Protein 4MUV (pdb70)

Solvent-accessible surface area: 13466 Å² total; per-residue (Å²): 14,37,82,14,27,153,115,1,17,80,64,18,0,134,119,2,9,97,28,4,78,8,4,171,116,21,40,111,83,46,30,56,78,0,2,164,25,2,84,0,40,33,24,77,62,56,36,64,35,8,113,108,49,88,126,21,73,79,0,15,0,0,0,20,6,24,0,39,22,65,28,92,66,105,49,105,27,24,60,19,27,20,7,12,1,22,6,16,74,58,70,95,65,20,37,15,22,9,23,3,38,74,53,0,0,1,0,4,0,44,35,78,35,3,87,91,0,27,93,58,9,92,112,0,28,63,48,1,106,115,19,12,106,121,60,106,37,48,51,91,60,145,130,137,23,93,183,7,19,25,64,12,2,82,41,6,8,54,16,0,59,7,2,111,100,18,35,112,82,40,41,61,86,6,0,111,19,1,121,28,97,59,4,89,63,58,30,51,15,3,134,122,50,66,119,21,72,73,0,4,0,0,0,56,13,30,1,50,19,54,30,94,79,104,60,134,28,24,78,14,24,20,6,14,2,31,5,16,80,62,70,91,75,18,36,16,26,8,25,3,63,60,81,0,14,1,0,8,0,71,40,75,38,2,83,97,1,24,99,56,14,108,104,0,27,88,45,1,120,117,22,11,110,89,67,98,38,49,29,89,115

Organism: Mesorhizobium japonicum (strain LMG 29417 / CECT 9101 / MAFF 303099) (NCBI:txid266835)

CATH classification: 2.60.120.10

Secondary structure (DSSP, 8-state):
-HHHHHHHHHTTHHHHHTT-GGGGGS-HHHHHHHHHH-EEEEE-TT-EEE-TTS---EEEEEEES-EEEESSS-EEE-TT-EE-HHHHHH-PPPSSEEEESSSEEEEEEEHHHHHHHHHH-HHHHHHHHHHHHHHHHHHT--/---SSTTHHHHHHHGGG-HHHHTS-HHHHHHHHHH-EEEEE-TT-EEE-TTS---EEEEEEES-EEEESSS-EEE-TT-EE-HHHHHH-PPP-SEEEESS-EEEEEEEHHHHHHHHHH-HHHHHHHHHHHHHHHHHHT-

Radius of gyration: 20.65 Å; Cα contacts (8 Å, |Δi|>4): 636; chains: 2; bounding box: 33×62×37 Å

Foldseek 3Di:
DVVVVLCQQQVCQVVQCVQAPLPVVDDPVLSVVQSSQWGKDKAAAPAWPFAFQAQAFKKKAWRAAWKWWDAPPIDIDHGNDIDRLLCLVPVGGDHTIMGGHHTTMIIIHGSVSVVVSVVVDVVSVVVSVVVNVVVVVVRVDD/DDDDQPCLVVLVVQCVQAVLLVPDDDVLSSVLSSQKDKDKDAAFAWDADFQAQAFKKKAWRAAKKWKAAQDIDIDGTNDIDRLLCLVPVGGDRIIIGGNHTTMIIMHGSVSVVVSCVVDVVSVVVSVVVSVVVVVVRVD

GO terms:
  GO:0042802 identical protein binding (F, IPI)

Nearest PDB structures (foldseek):
  4muv-assembly3_B  TM=9.606E-01  e=3.905E-25  Mesorhizobium japonicum MAFF 303099
  3clp-assembly1_A  TM=9.767E-01  e=2.639E-23  unclassified
  4chw-assembly1_B  TM=9.075E-01  e=1.291E-22  Mesorhizobium loti
  3co2-assembly1_C  TM=7.876E-01  e=4.909E-19  unclassified
  3ffq-assembly1_A  TM=8.714E-01  e=2.225E-12  Mus musculus

B-factor: mean 18.19, std 8.05, range [1.46, 49.35]

Sequence (281 aa):
GSQQEVRRGDFVRNWQLVAAVPLFQQKLGPAVLVEIVRALRARTVPAGAVICCRIGEPGDRMFFVVEGSVSVASPNPSEELGPGAFFGEMALISGEEPRSATVSSAATTVSLLSSLHSSADFQMMLCSSSSPEEIAEEIFRKTALEERRGADASAQEEVRRGDFVVRNWWQLVAAVPLFQQKLGPAVLVEEIIVRALRARTVPAGAVICRIGEEPGDRMMFFVVEGSSVSSVASPNPSELGPGAFFGEMALISGEPRSATVSAATTVSLLSSLHSSADFQMMLCSSSPEIAEEIFRKTALERRGADAS

InterPro domains:
  IPR000595 Cyclic nucleotide-binding domain [PF00027] (254-333)
  IPR000595 Cyclic nucleotide-binding domain [PS50042] (235-348)
  IPR000595 Cyclic nucleotide-binding domain [SM00100] (235-349)
  IPR000595 Cyclic nucleotide-binding domain [cd00038] (235-341)
  IPR005821 Ion transport domain [PF00520] (76-218)
  IPR014710 RmlC-like jelly roll fold [G3DSA:2.60.120.10] (218-354)
  IPR018488 Cyclic nucleotide-binding, conserved site [PS00888] (262-278)
  IPR018488 Cyclic nucleotide-binding, conserved site [PS00889] (296-313)
  IPR018490 Cyclic nucleotide-binding domain superfamily [SSF51206] (226-348)
  IPR027378 Cyclic nucleotide-regulated ion channel, N-terminal [G3DSA:1.20.120.540] (1-124)
  IPR050866 Cyclic nucleotide-gated cation channel [PTHR45638] (228-345)

Structure (mmCIF, N/CA/C/O backbone):
data_4MUV
#
_entry.id   4MUV
#
_cell.length_a   60.051
_cell.length_b   61.572
_cell.length_c   67.844
_cell.angle_alpha   90.00
_cell.angle_beta   90.00
_cell.angle_gamma   90.00
#
_symmetry.space_group_name_H-M   'P 21 21 21'
#
loop_
_entity.id
_entity.type
_entity.pdbx_description
1 polymer 'Cyclic nucleotide-gated potassium channel mll3241'
2 non-polymer 'CYCLIC GUANOSINE MONOPHOSPHATE'
3 non-polymer 'SODIUM ION'
4 water water
#
loop_
_atom_site.group_PDB
_atom_site.id
_atom_site.type_symbol
_atom_site.label_atom_id
_atom_site.label_alt_id
_atom_site.label_comp_id
_atom_site.label_asym_id
_atom_site.label_entity_id
_atom_site.label_seq_id
_atom_site.pdbx_PDB_ins_code
_atom_site.Cartn_x
_atom_site.Cartn_y
_atom_site.Cartn_z
_atom_site.occupancy
_atom_site.B_iso_or_equiv
_atom_site.auth_seq_id
_atom_site.auth_comp_id
_atom_site.auth_asym_id
_atom_site.auth_atom_id
_atom_site.pdbx_PDB_model_num
ATOM 1 N N . GLY A 1 1 ? 6.336 26.422 73.419 1.00 13.65 214 GLY A N 1
ATOM 2 C CA . GLY A 1 1 ? 5.021 25.881 73.697 1.00 14.51 214 GLY A CA 1
ATOM 3 C C . GLY A 1 1 ? 4.975 24.373 73.589 1.00 14.32 214 GLY A C 1
ATOM 4 O O . GLY A 1 1 ? 6.005 23.716 73.443 1.00 13.07 214 GLY A O 1
ATOM 7 N N . SER A 1 2 ? 3.768 23.823 73.624 1.00 14.81 215 SER A N 1
ATOM 8 C CA . SER A 1 2 ? 3.605 22.377 73.562 1.00 15.27 215 SER A CA 1
ATOM 9 C C . SER A 1 2 ? 4.094 21.757 72.250 1.00 13.37 215 SER A C 1
ATOM 10 O O . SER A 1 2 ? 4.535 20.623 72.243 1.00 13.54 215 SER A O 1
ATOM 18 N N . GLN A 1 3 ? 3.990 22.486 71.151 1.00 12.54 216 GLN A N 1
ATOM 19 C CA A GLN A 1 3 ? 4.388 22.004 69.853 0.50 14.75 216 GLN A CA 1
ATOM 20 C CA B GLN A 1 3 ? 4.401 21.957 69.851 0.50 13.21 216 GLN A CA 1
ATOM 21 C C . GLN A 1 3 ? 5.901 21.741 69.788 1.00 12.09 216 GLN A C 1
ATOM 22 O O . GLN A 1 3 ? 6.356 20.757 69.233 1.00 12.24 216 GLN A O 1
ATOM 49 N N . GLU A 1 4 ? 6.677 22.635 70.382 1.00 10.72 217 GLU A N 1
ATOM 50 C CA . GLU A 1 4 ? 8.123 22.470 70.448 1.00 9.69 217 GLU A CA 1
ATOM 51 C C . GLU A 1 4 ? 8.493 21.240 71.266 1.00 9.70 217 GLU A C 1
ATOM 52 O O . GLU A 1 4 ? 9.377 20.493 70.892 1.00 10.20 217 GLU A O 1
ATOM 64 N N . VAL A 1 5 ? 7.818 21.042 72.398 1.00 9.56 218 VAL A N 1
ATOM 65 C CA . VAL A 1 5 ? 8.036 19.882 73.253 1.00 9.68 218 VAL A CA 1
ATOM 66 C C . VAL A 1 5 ? 7.684 18.609 72.490 1.00 9.50 218 VAL A C 1
ATOM 67 O O . VAL A 1 5 ? 8.418 17.634 72.543 1.00 10.48 218 VAL A O 1
ATOM 80 N N . ARG A 1 6 ? 6.548 18.605 71.803 1.00 11.51 219 ARG A N 1
ATOM 81 C CA . ARG A 1 6 ? 6.174 17.422 71.040 1.00 13.06 219 ARG A CA 1
ATOM 82 C C . ARG A 1 6 ? 7.222 17.066 69.976 1.00 11.86 219 ARG A C 1
ATOM 83 O O . ARG A 1 6 ? 7.579 15.900 69.810 1.00 12.65 219 ARG A O 1
ATOM 104 N N . ARG A 1 7 ? 7.751 18.072 69.286 1.00 11.35 220 ARG A N 1
ATOM 105 C CA . ARG A 1 7 ? 8.763 17.838 68.268 1.00 10.68 220 ARG A CA 1
ATOM 106 C C . ARG A 1 7 ? 10.060 17.369 68.916 1.00 10.12 220 ARG A C 1
ATOM 107 O O . ARG A 1 7 ? 10.672 16.434 68.432 1.00 11.83 220 ARG A O 1
ATOM 128 N N . GLY A 1 8 ? 10.452 17.996 70.018 1.00 10.15 221 GLY A N 1
ATOM 129 C CA . GLY A 1 8 ? 11.660 17.582 70.705 1.00 10.87 221 GLY A CA 1
ATOM 130 C C . GLY A 1 8 ? 11.589 16.164 71.241 1.00 9.35 221 GLY A C 1
ATOM 131 O O . GLY A 1 8 ? 12.586 15.469 71.233 1.00 11.82 221 GLY A O 1
ATOM 135 N N . ASP A 1 9 ? 10.422 15.760 71.727 1.00 9.22 222 ASP A N 1
ATOM 136 C CA . ASP A 1 9 ? 10.233 14.432 72.315 1.00 9.96 222 ASP A CA 1
ATOM 137 C C . ASP A 1 9 ? 10.273 13.322 71.284 1.00 10.83 222 ASP A C 1
ATOM 138 O O . ASP A 1 9 ? 10.539 12.177 71.646 1.00 11.68 222 ASP A O 1
ATOM 147 N N . PHE A 1 10 ? 10.040 13.644 70.007 1.00 9.77 223 PHE A N 1
ATOM 148 C CA . PHE A 1 10 ? 9.893 12.657 68.930 1.00 10.04 223 PHE A CA 1
ATOM 149 C C . PHE A 1 10 ? 11.017 12.630 67.914 1.00 8.28 223 PHE A C 1
ATOM 150 O O . PHE A 1 10 ? 11.228 11.600 67.287 1.00 8.86 223 PHE A O 1
ATOM 167 N N . VAL A 1 11 ? 11.699 13.755 67.716 1.00 8.82 224 VAL A N 1
ATOM 168 C CA . VAL A 1 11 ? 12.568 13.949 66.549 1.00 8.25 224 VAL A CA 1
ATOM 169 C C . VAL A 1 11 ? 13.654 12.864 66.335 1.00 10.17 224 VAL A C 1
ATOM 170 O O . VAL A 1 11 ? 14.052 12.596 65.204 1.00 12.49 224 VAL A O 1
ATOM 183 N N . ARG A 1 12 ? 14.119 12.264 67.426 1.00 10.10 225 ARG A N 1
ATOM 184 C CA . ARG A 1 12 ? 15.170 11.247 67.424 1.00 13.67 225 ARG A CA 1
ATOM 185 C C . ARG A 1 12 ? 14.604 9.829 67.514 1.00 10.91 225 ARG A C 1
ATOM 186 O O . ARG A 1 12 ? 15.337 8.843 67.350 1.00 11.30 225 ARG A O 1
ATOM 207 N N . ASN A 1 13 ? 13.318 9.682 67.794 1.00 8.93 226 ASN A N 1
ATOM 208 C CA . ASN A 1 13 ? 12.840 8.398 68.301 1.00 9.25 226 ASN A CA 1
ATOM 209 C C . ASN A 1 13 ? 12.941 7.262 67.309 1.00 8.94 226 ASN A C 1
ATOM 210 O O . ASN A 1 13 ? 13.378 6.174 67.665 1.00 9.79 226 ASN A O 1
ATOM 221 N N . TRP A 1 14 ? 12.469 7.492 66.083 1.00 8.83 227 TRP A N 1
ATOM 222 C CA . TRP A 1 14 ? 12.475 6.418 65.115 1.00 9.35 227 TRP A CA 1
ATOM 223 C C . TRP A 1 14 ? 13.905 5.959 64.815 1.00 8.44 227 TRP A C 1
ATOM 224 O O . TRP A 1 14 ? 14.167 4.760 64.727 1.00 9.25 227 TRP A O 1
ATOM 245 N N . GLN A 1 15 ? 14.834 6.905 64.661 1.00 9.52 228 GLN A N 1
ATOM 246 C CA . GLN A 1 15 ? 16.219 6.529 64.382 1.00 10.81 228 GLN A CA 1
ATOM 247 C C . GLN A 1 15 ? 16.759 5.622 65.479 1.00 10.00 228 GLN A C 1
ATOM 248 O O . GLN A 1 15 ? 17.456 4.632 65.214 1.00 11.82 228 GLN A O 1
ATOM 262 N N . LEU A 1 16 ? 16.431 5.967 66.728 1.00 9.82 229 LEU A N 1
ATOM 263 C CA . LEU A 1 16 ? 16.951 5.254 67.882 1.00 8.80 229 LEU A CA 1
ATOM 264 C C . LEU A 1 16 ? 16.284 3.913 68.118 1.00 10.00 229 LEU A C 1
ATOM 265 O O . LEU A 1 16 ? 16.892 3.020 68.718 1.00 10.11 229 LEU A O 1
ATOM 281 N N . VAL A 1 17 ? 15.041 3.736 67.681 1.00 8.99 230 VAL A N 1
ATOM 282 C CA . VAL A 1 17 ? 14.342 2.514 68.044 1.00 10.70 230 VAL A CA 1
ATOM 283 C C . VAL A 1 17 ? 14.918 1.277 67.363 1.00 10.31 230 VAL A C 1
ATOM 284 O O . VAL A 1 17 ? 14.727 0.158 67.842 1.00 11.68 230 VAL A O 1
ATOM 297 N N . ALA A 1 18 ? 15.652 1.456 66.264 1.00 10.56 231 ALA A N 1
ATOM 298 C CA . ALA A 1 18 ? 16.298 0.318 65.606 1.00 11.42 231 ALA A CA 1
ATOM 299 C C . ALA A 1 18 ? 17.289 -0.392 66.551 1.00 11.58 231 ALA A C 1
ATOM 300 O O . ALA A 1 18 ? 17.619 -1.542 66.337 1.00 14.78 231 ALA A O 1
ATOM 307 N N . ALA A 1 19 ? 17.723 0.290 67.613 1.00 12.97 232 ALA A N 1
ATOM 308 C CA . ALA A 1 19 ? 18.639 -0.282 68.606 1.00 13.58 232 ALA A CA 1
ATOM 309 C C . ALA A 1 19 ? 17.938 -1.069 69.735 1.00 14.30 232 ALA A C 1
ATOM 310 O O . ALA A 1 19 ? 18.590 -1.487 70.694 1.00 16.91 232 ALA A O 1
ATOM 317 N N . VAL A 1 20 ? 16.641 -1.296 69.627 1.00 14.54 233 VAL A N 1
ATOM 318 C CA . VAL A 1 20 ? 15.887 -2.010 70.670 1.00 14.46 233 VAL A CA 1
ATOM 319 C C . VAL A 1 20 ? 15.385 -3.345 70.141 1.00 14.05 233 VAL A C 1
ATOM 320 O O . VAL A 1 20 ? 14.331 -3.397 69.531 1.00 13.68 233 VAL A O 1
ATOM 333 N N . PRO A 1 21 ? 16.119 -4.435 70.427 1.00 16.68 234 PRO A N 1
ATOM 334 C CA . PRO A 1 21 ? 15.717 -5.730 69.879 1.00 17.00 234 PRO A CA 1
ATOM 335 C C . PRO A 1 21 ? 14.321 -6.146 70.281 1.00 14.6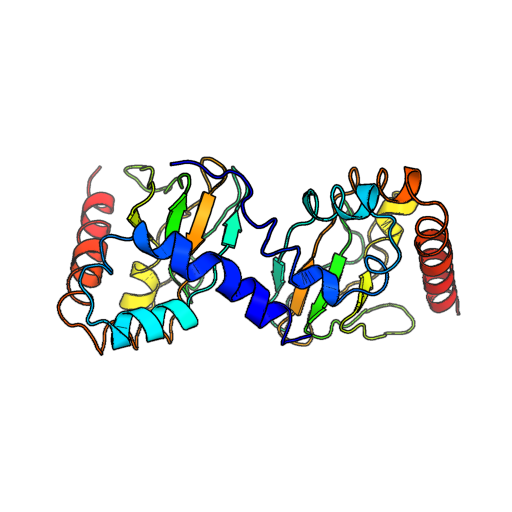5 234 PRO A C 1
ATOM 336 O O . PRO A 1 21 ? 13.635 -6.804 69.504 1.00 16.13 234 PRO A O 1
ATOM 347 N N . LEU A 1 22 ? 13.905 -5.770 71.479 1.00 16.40 235 LEU A N 1
ATOM 348 C CA . LEU A 1 22 ? 12.593 -6.149 71.962 1.00 17.46 235 LEU A CA 1
ATOM 349 C C . LEU A 1 22 ? 11.501 -5.782 70.967 1.00 18.26 235 LEU A C 1
ATOM 350 O O . LEU A 1 22 ? 10.518 -6.505 70.827 1.00 20.49 235 LEU A O 1
ATOM 366 N N . PHE A 1 23 ? 11.687 -4.664 70.274 1.00 18.05 236 PHE A N 1
ATOM 367 C CA . PHE A 1 23 ? 10.624 -4.119 69.428 1.00 18.65 236 PHE A CA 1
ATOM 368 C C . PHE A 1 23 ? 10.669 -4.631 68.002 1.00 15.31 236 PHE A C 1
ATOM 369 O O . PHE A 1 23 ? 9.763 -4.349 67.234 1.00 15.87 236 PHE A O 1
ATOM 386 N N . GLN A 1 24 ? 11.714 -5.369 67.646 1.00 16.43 237 GLN A N 1
ATOM 387 C CA A GLN A 1 24 ? 11.718 -6.117 66.397 0.62 19.27 237 GLN A CA 1
ATOM 388 C CA B GLN A 1 24 ? 11.710 -6.114 66.400 0.38 20.48 237 GLN A CA 1
ATOM 389 C C . GLN A 1 24 ? 10.568 -7.129 66.588 1.00 22.87 237 GLN A C 1
ATOM 390 O O . GLN A 1 24 ? 9.973 -7.608 65.649 1.00 25.44 237 GLN A O 1
ATOM 414 N N . LYS A 1 25 ? 10.248 -7.429 67.842 1.00 25.73 238 LYS A N 1
ATOM 415 C CA . LYS A 1 25 ? 9.191 -8.384 68.141 1.00 25.07 238 LYS A CA 1
ATOM 416 C C . LYS A 1 25 ? 7.754 -7.884 67.883 1.00 26.69 238 LYS A C 1
ATOM 417 O O . LYS A 1 25 ? 6.806 -8.624 68.165 1.00 29.61 238 LYS A O 1
ATOM 425 N N . LEU A 1 26 ? 7.584 -6.682 67.311 1.00 25.91 239 LEU A N 1
ATOM 426 C CA . LEU A 1 26 ? 6.256 -6.044 67.257 1.00 23.30 239 LEU A CA 1
ATOM 427 C C . LEU A 1 26 ? 5.630 -5.901 65.874 1.00 21.69 239 LEU A C 1
ATOM 428 O O . LEU A 1 26 ? 6.300 -5.589 64.904 1.00 24.76 239 LEU A O 1
ATOM 444 N N . GLY A 1 27 ? 4.316 -6.049 65.807 1.00 20.46 240 GLY A N 1
ATOM 445 C CA . GLY A 1 27 ? 3.607 -5.706 64.595 1.00 19.72 240 GLY A CA 1
ATOM 446 C C . GLY A 1 27 ? 3.805 -4.226 64.282 1.00 16.68 240 GLY A C 1
ATOM 447 O O . GLY A 1 27 ? 3.934 -3.390 65.189 1.00 15.63 240 GLY A O 1
ATOM 451 N N . PRO A 1 28 ? 3.798 -3.870 62.999 1.00 16.41 241 PRO A N 1
ATOM 452 C CA . PRO A 1 28 ? 4.243 -2.523 62.662 1.00 15.16 241 PRO A CA 1
ATOM 453 C C . PRO A 1 28 ? 3.371 -1.400 63.214 1.00 12.82 241 PRO A C 1
ATOM 454 O O . PRO A 1 28 ? 3.918 -0.391 63.632 1.00 12.74 241 PRO A O 1
ATOM 465 N N . ALA A 1 29 ? 2.050 -1.565 63.253 1.00 14.12 242 ALA A N 1
ATOM 466 C CA . ALA A 1 29 ? 1.193 -0.520 63.818 1.00 13.80 242 ALA A CA 1
ATOM 467 C C . ALA A 1 29 ? 1.494 -0.348 65.320 1.00 11.15 242 ALA A C 1
ATOM 468 O O . ALA A 1 29 ? 1.430 0.776 65.863 1.00 12.28 242 ALA A O 1
ATOM 475 N N . VAL A 1 30 ? 1.772 -1.449 66.021 1.00 11.22 243 VAL A N 1
ATOM 476 C CA . VAL A 1 30 ? 2.107 -1.398 67.435 1.00 11.05 243 VAL A CA 1
ATOM 477 C C . VAL A 1 30 ? 3.440 -0.657 67.630 1.00 9.68 243 VAL A C 1
ATOM 478 O O . VAL A 1 30 ? 3.552 0.227 68.483 1.00 10.23 243 VAL A O 1
ATOM 491 N N . LEU A 1 31 ? 4.435 -0.977 66.819 1.00 10.47 244 LEU A N 1
ATOM 492 C CA . LEU A 1 31 ? 5.714 -0.292 66.943 1.00 10.22 244 LEU A CA 1
ATOM 493 C C . LEU A 1 31 ? 5.547 1.210 66.718 1.00 10.13 244 LEU A C 1
ATOM 494 O O . LEU A 1 31 ? 6.076 2.016 67.461 1.00 10.49 244 LEU A O 1
ATOM 510 N N . VAL A 1 32 ? 4.813 1.598 65.684 1.00 11.31 245 VAL A N 1
ATOM 511 C CA . VAL A 1 32 ? 4.650 3.019 65.432 1.00 11.24 245 VAL A CA 1
ATOM 512 C C . VAL A 1 32 ? 3.905 3.710 66.581 1.00 11.37 245 VAL A C 1
ATOM 513 O O . VAL A 1 32 ? 4.299 4.792 67.020 1.00 12.25 245 VAL A O 1
ATOM 526 N N . GLU A 1 33 ? 2.859 3.068 67.093 1.00 10.21 246 GLU A N 1
ATOM 527 C CA . GLU A 1 33 ? 2.106 3.636 68.199 1.00 10.94 246 GLU A CA 1
ATOM 528 C C . GLU A 1 33 ? 3.033 3.887 69.392 1.00 9.04 246 GLU A C 1
ATOM 529 O O . GLU A 1 33 ? 2.999 4.960 70.030 1.00 11.11 246 GLU A O 1
ATOM 541 N N . ILE A 1 34 ? 3.873 2.909 69.712 1.00 9.25 247 ILE A N 1
ATOM 542 C CA . ILE A 1 34 ? 4.758 3.015 70.855 1.00 9.37 247 ILE A CA 1
ATOM 543 C C . ILE A 1 34 ? 5.831 4.069 70.616 1.00 9.24 247 ILE A C 1
ATOM 544 O O . ILE A 1 34 ? 6.125 4.864 71.509 1.00 10.05 247 ILE A O 1
ATOM 560 N N . VAL A 1 35 ? 6.385 4.121 69.417 1.00 10.00 248 VAL A N 1
ATOM 561 C CA . VAL A 1 35 ? 7.427 5.101 69.140 1.00 9.70 248 VAL A CA 1
ATOM 562 C C . VAL A 1 35 ? 6.927 6.542 69.269 1.00 9.05 248 VAL A C 1
ATOM 563 O O . VAL A 1 35 ? 7.644 7.407 69.754 1.00 10.36 248 VAL A O 1
ATOM 576 N N . ARG A 1 36 ? 5.680 6.792 68.894 1.00 8.93 249 ARG A N 1
ATOM 577 C CA . ARG A 1 36 ? 5.092 8.107 69.077 1.00 10.10 249 ARG A CA 1
ATOM 578 C C . ARG A 1 36 ? 4.968 8.480 70.557 1.00 11.16 249 ARG A C 1
ATOM 579 O O . ARG A 1 36 ? 4.971 9.664 70.900 1.00 12.91 249 ARG A O 1
ATOM 600 N N . ALA A 1 37 ? 4.824 7.481 71.419 1.00 10.10 250 ALA A N 1
ATOM 601 C CA . ALA A 1 37 ? 4.641 7.715 72.840 1.00 11.35 250 ALA A CA 1
ATOM 602 C C . ALA A 1 37 ? 5.953 7.822 73.586 1.00 10.36 250 ALA A C 1
ATOM 603 O O . ALA A 1 37 ? 6.011 8.397 74.677 1.00 11.50 250 ALA A O 1
ATOM 610 N N . LEU A 1 38 ? 7.020 7.261 73.025 1.00 9.23 251 LEU A N 1
ATOM 611 C CA . LEU A 1 38 ? 8.323 7.302 73.661 1.00 8.18 251 LEU A CA 1
ATOM 612 C C . LEU A 1 38 ? 8.842 8.721 73.677 1.00 8.71 251 LEU A C 1
ATOM 613 O O . LEU A 1 38 ? 8.455 9.534 72.844 1.00 10.31 251 LEU A O 1
ATOM 629 N N . ARG A 1 39 ? 9.743 9.008 74.606 1.00 9.18 252 ARG A N 1
ATOM 630 C CA . ARG A 1 39 ? 10.416 10.292 74.648 1.00 9.50 252 ARG A CA 1
ATOM 631 C C . ARG A 1 39 ? 11.912 10.047 74.758 1.00 9.47 252 ARG A C 1
ATOM 632 O O . ARG A 1 39 ? 12.368 9.425 75.692 1.00 9.61 252 ARG A O 1
ATOM 653 N N . ALA A 1 40 ? 12.696 10.539 73.800 1.00 9.65 253 ALA A N 1
ATOM 654 C CA . ALA A 1 40 ? 14.134 10.337 73.861 1.00 8.77 253 ALA A CA 1
ATOM 655 C C . ALA A 1 40 ? 14.763 11.346 74.811 1.00 8.33 253 ALA A C 1
ATOM 656 O O . ALA A 1 40 ? 14.426 12.527 74.794 1.00 10.48 253 ALA A O 1
ATOM 663 N N . ARG A 1 41 ? 15.691 10.857 75.624 1.00 9.70 254 ARG A N 1
ATOM 664 C CA . ARG A 1 41 ? 16.368 11.644 76.638 1.00 10.91 254 ARG A CA 1
ATOM 665 C C . ARG A 1 41 ? 17.832 11.274 76.683 1.00 11.31 254 ARG A C 1
ATOM 666 O O . ARG A 1 41 ? 18.160 10.112 76.671 1.00 12.87 254 ARG A O 1
ATOM 687 N N . THR A 1 42 ? 18.704 12.264 76.794 1.00 11.54 255 THR A N 1
ATOM 688 C CA . THR A 1 42 ? 20.105 12.024 77.068 1.00 10.74 255 THR A CA 1
ATOM 689 C C . THR A 1 42 ? 20.424 12.458 78.494 1.00 11.48 255 THR A C 1
ATOM 690 O O . THR A 1 42 ? 20.002 13.528 78.950 1.00 14.15 255 THR A O 1
ATOM 701 N N . VAL A 1 43 ? 21.136 11.598 79.208 1.00 10.98 256 VAL A N 1
ATOM 702 C CA . VAL A 1 43 ? 21.486 11.806 80.613 1.00 10.75 256 VAL A CA 1
ATOM 703 C C . VAL A 1 43 ? 23.005 11.860 80.766 1.00 11.60 256 VAL A C 1
ATOM 704 O O . VAL A 1 43 ? 23.693 10.979 80.270 1.00 11.69 256 VAL A O 1
ATOM 717 N N . PRO A 1 44 ? 23.531 12.915 81.414 1.00 13.02 257 PRO A N 1
ATOM 718 C CA . PRO A 1 44 ? 24.988 13.028 81.565 1.00 12.38 257 PRO A CA 1
ATOM 719 C C . PRO A 1 44 ? 25.539 11.957 82.499 1.00 12.62 257 PRO A C 1
ATOM 720 O O . PRO A 1 44 ? 24.879 11.503 83.434 1.00 12.96 257 PRO A O 1
ATOM 731 N N . ALA A 1 45 ? 26.780 11.595 82.230 1.00 12.99 258 ALA A N 1
ATOM 732 C CA . ALA A 1 45 ? 27.491 10.637 83.030 1.00 14.27 258 ALA A CA 1
ATOM 733 C C . ALA A 1 45 ? 27.377 10.958 84.511 1.00 14.06 258 ALA A C 1
ATOM 734 O O . ALA A 1 45 ? 27.548 12.094 84.931 1.00 14.70 258 ALA A O 1
ATOM 741 N N . GLY A 1 46 ? 27.074 9.932 85.291 1.00 12.72 259 GLY A N 1
ATOM 742 C CA . GLY A 1 46 ? 27.013 10.015 86.741 1.00 14.11 259 GLY A CA 1
ATOM 743 C C . GLY A 1 46 ? 25.641 10.343 87.310 1.00 13.95 259 GLY A C 1
ATOM 744 O O . GLY A 1 46 ? 25.387 10.067 88.491 1.00 17.36 259 GLY A O 1
ATOM 748 N N . ALA A 1 47 ? 24.733 10.876 86.489 1.00 13.12 260 ALA A N 1
ATOM 749 C CA . ALA A 1 47 ? 23.453 11.356 86.993 1.00 12.98 260 ALA A CA 1
ATOM 750 C C . ALA A 1 47 ? 22.524 10.187 87.317 1.00 11.34 260 ALA A C 1
ATOM 751 O O . ALA A 1 47 ? 22.462 9.188 86.597 1.00 11.71 260 ALA A O 1
ATOM 758 N N . VAL A 1 48 ? 21.759 10.343 88.388 1.00 13.54 261 VAL A N 1
ATOM 759 C CA . VAL A 1 48 ? 20.781 9.344 88.794 1.00 13.17 261 VAL A CA 1
ATOM 760 C C . VAL A 1 48 ? 19.548 9.451 87.915 1.00 12.95 261 VAL A C 1
ATOM 761 O O . VAL A 1 48 ? 19.025 10.532 87.679 1.00 15.43 261 VAL A O 1
ATOM 774 N N . ILE A 1 49 ? 19.116 8.307 87.413 1.00 10.89 262 ILE A N 1
ATOM 775 C CA . ILE A 1 49 ? 17.947 8.193 86.550 1.00 11.24 262 ILE A CA 1
ATOM 776 C C . ILE A 1 49 ? 16.726 7.720 87.361 1.00 12.57 262 ILE A C 1
ATOM 777 O O . ILE A 1 49 ? 15.630 8.278 87.222 1.00 14.74 262 ILE A O 1
ATOM 793 N N . CYS A 1 50 ? 16.914 6.673 88.172 1.00 11.80 263 CYS A N 1
ATOM 794 C CA A CYS A 1 50 ? 15.907 6.072 89.071 0.43 12.17 263 CYS A CA 1
ATOM 795 C CA B CYS A 1 50 ? 15.903 6.388 89.158 0.57 12.73 263 CYS A CA 1
ATOM 796 C C . CYS A 1 50 ? 16.578 5.944 90.430 1.00 11.70 263 CYS A C 1
ATOM 797 O O . CYS A 1 50 ? 17.715 5.507 90.454 1.00 11.77 263 CYS A O 1
ATOM 812 N N . ARG A 1 51 ? 15.880 6.206 91.522 1.00 11.66 264 ARG A N 1
ATOM 813 C CA . ARG A 1 51 ? 16.429 6.037 92.853 1.00 11.62 264 ARG A CA 1
ATOM 814 C C . ARG A 1 51 ? 15.651 4.994 93.642 1.00 10.63 264 ARG A C 1
ATOM 815 O O . ARG A 1 51 ? 14.434 5.014 93.678 1.00 10.42 264 ARG A O 1
ATOM 836 N N . ILE A 1 52 ? 16.384 4.103 94.282 1.00 10.16 265 ILE A N 1
ATOM 837 C CA . ILE A 1 52 ? 15.785 3.085 95.132 1.00 9.38 265 ILE A CA 1
ATOM 838 C C . ILE A 1 52 ? 14.779 3.709 96.088 1.00 10.04 265 ILE A C 1
ATOM 839 O O . ILE A 1 52 ? 15.037 4.743 96.693 1.00 11.22 265 ILE A O 1
ATOM 855 N N . GLY A 1 53 ? 13.622 3.074 96.192 1.00 10.06 266 GLY A N 1
ATOM 856 C CA . GLY A 1 53 ? 12.581 3.487 97.105 1.00 11.20 266 GLY A CA 1
ATOM 857 C C . GLY A 1 53 ? 11.599 4.511 96.596 1.00 11.75 266 GLY A C 1
ATOM 858 O O . GLY A 1 53 ? 10.600 4.776 97.266 1.00 14.38 266 GLY A O 1
ATOM 862 N N . GLU A 1 54 ? 11.878 5.131 95.452 1.00 11.60 267 GLU A N 1
ATOM 863 C CA . GLU A 1 54 ? 10.993 6.163 94.911 1.00 12.91 267 GLU A CA 1
ATOM 864 C C . GLU A 1 54 ? 9.918 5.516 94.052 1.00 11.34 267 GLU A C 1
ATOM 865 O O . GLU A 1 54 ? 10.090 4.410 93.534 1.00 11.73 267 GLU A O 1
ATOM 877 N N . PRO A 1 55 ? 8.783 6.202 93.876 1.00 13.19 268 PRO A N 1
ATOM 878 C CA . PRO A 1 55 ? 7.753 5.663 92.990 1.00 14.77 268 PRO A CA 1
ATOM 879 C C . PRO A 1 55 ? 8.270 5.656 91.555 1.00 13.37 268 PRO A C 1
ATOM 880 O O . PRO A 1 55 ? 9.065 6.530 91.179 1.00 15.44 268 PRO A O 1
ATOM 891 N N . GLY A 1 56 ? 7.825 4.677 90.773 1.00 13.80 269 GLY A N 1
ATOM 892 C CA . GLY A 1 56 ? 8.192 4.563 89.374 1.00 14.23 269 GLY A CA 1
ATOM 893 C C . GLY A 1 56 ? 6.976 4.750 88.494 1.00 15.41 269 GLY A C 1
ATOM 894 O O . GLY A 1 56 ? 5.954 4.121 88.708 1.00 20.20 269 GLY A O 1
ATOM 898 N N . ASP A 1 57 ? 7.092 5.621 87.504 1.00 13.07 270 ASP A N 1
ATOM 899 C CA . ASP A 1 57 ? 5.997 5.927 86.590 1.00 13.52 270 ASP A CA 1
ATOM 900 C C . ASP A 1 57 ? 6.418 5.807 85.140 1.00 12.33 270 ASP A C 1
ATOM 901 O O . ASP A 1 57 ? 5.677 6.216 84.259 1.00 13.30 270 ASP A O 1
ATOM 910 N N . ARG A 1 58 ? 7.588 5.241 84.893 1.00 12.20 271 ARG A N 1
ATOM 911 C CA . ARG A 1 58 ? 8.061 5.042 83.533 1.00 11.03 271 ARG A CA 1
ATOM 912 C C . ARG A 1 58 ? 9.170 4.010 83.518 1.00 9.31 271 ARG A C 1
ATOM 913 O O . ARG A 1 58 ? 9.696 3.623 84.560 1.00 10.11 271 ARG A O 1
ATOM 934 N N . MET A 1 59 ? 9.519 3.541 82.327 1.00 8.13 272 MET A N 1
ATOM 935 C CA . MET A 1 59 ? 10.710 2.707 82.166 1.00 7.75 272 MET A CA 1
ATOM 936 C C . MET A 1 59 ? 11.510 3.233 80.986 1.00 7.73 272 MET A C 1
ATOM 937 O O . MET A 1 59 ? 11.093 4.187 80.314 1.00 8.84 272 MET A O 1
ATOM 951 N N . PHE A 1 60 ? 12.673 2.633 80.764 1.00 7.36 273 PHE A N 1
ATOM 952 C CA . PHE A 1 60 ? 13.676 3.203 79.878 1.00 7.51 273 PHE A CA 1
ATOM 953 C C . PHE A 1 60 ? 14.336 2.109 79.050 1.00 7.42 273 PHE A C 1
ATOM 954 O O . PHE A 1 60 ? 14.678 1.034 79.570 1.00 8.81 273 PHE A O 1
ATOM 971 N N . PHE A 1 61 ? 14.532 2.393 77.758 1.00 7.69 274 PHE A N 1
ATOM 972 C CA . PHE A 1 61 ? 15.283 1.542 76.835 1.00 7.94 274 PHE A CA 1
ATOM 973 C C . PHE A 1 61 ? 16.591 2.237 76.541 1.00 8.26 274 PHE A C 1
ATOM 974 O O . PHE A 1 61 ? 16.618 3.379 76.105 1.00 9.46 274 PHE A O 1
ATOM 991 N N . VAL A 1 62 ? 17.704 1.544 76.797 1.00 8.19 275 VAL A N 1
ATOM 992 C CA . VAL A 1 62 ? 19.023 2.126 76.526 1.00 8.97 275 VAL A CA 1
ATOM 993 C C . VAL A 1 62 ? 19.317 2.013 75.036 1.00 8.65 275 VAL A C 1
ATOM 994 O O . VAL A 1 62 ? 19.207 0.931 74.452 1.00 10.24 275 VAL A O 1
ATOM 1007 N N . VAL A 1 63 ? 19.677 3.130 74.402 1.00 9.47 276 VAL A N 1
ATOM 1008 C CA . VAL A 1 63 ? 19.904 3.119 72.963 1.00 10.06 276 VAL A CA 1
ATOM 1009 C C . VAL A 1 63 ? 21.280 3.602 72.544 1.00 13.13 276 VAL A C 1
ATOM 1010 O O . VAL A 1 63 ? 21.678 3.283 71.436 1.00 14.17 276 VAL A O 1
ATOM 1023 N N . GLU A 1 64 ? 21.985 4.337 73.407 1.00 12.36 277 GLU A N 1
ATOM 1024 C CA . GLU A 1 64 ? 23.382 4.748 73.182 1.00 12.65 277 GLU A CA 1
ATOM 1025 C C . GLU A 1 64 ? 24.026 4.899 74.553 1.00 10.87 277 GLU A C 1
ATOM 1026 O O . GLU A 1 64 ? 23.389 5.411 75.473 1.00 11.51 277 GLU A O 1
ATOM 1038 N N . GLY A 1 65 ? 25.269 4.458 74.718 1.00 12.06 278 GLY A N 1
ATOM 1039 C CA . GLY A 1 65 ? 25.915 4.568 76.012 1.00 11.12 278 GLY A CA 1
ATOM 1040 C C . GLY A 1 65 ? 25.448 3.507 76.983 1.00 11.15 278 GLY A C 1
ATOM 1041 O O . GLY A 1 65 ? 24.845 2.531 76.598 1.00 12.62 278 GLY A O 1
ATOM 1045 N N . SER A 1 66 ? 25.749 3.698 78.258 1.00 11.83 279 SER A N 1
ATOM 1046 C CA . SER A 1 66 ? 25.418 2.707 79.266 1.00 11.72 279 SER A CA 1
ATOM 1047 C C . SER A 1 66 ? 25.006 3.312 80.602 1.00 10.41 279 SER A C 1
ATOM 1048 O O . SER A 1 66 ? 25.346 4.459 80.932 1.00 11.50 279 SER A O 1
ATOM 1056 N N . VAL A 1 67 ? 24.260 2.510 81.362 1.00 9.96 280 VAL A N 1
ATOM 1057 C CA . VAL A 1 67 ? 23.893 2.819 82.735 1.00 9.55 280 VAL A CA 1
ATOM 1058 C C . VAL A 1 67 ? 24.495 1.818 83.703 1.00 9.16 280 VAL A C 1
ATOM 1059 O O . VAL A 1 67 ? 24.836 0.704 83.319 1.00 10.92 280 VAL A O 1
ATOM 1072 N N . SER A 1 68 ? 24.572 2.241 84.957 1.00 9.97 281 SER A N 1
ATOM 1073 C CA . SER A 1 68 ? 25.058 1.457 86.076 1.00 9.47 281 SER A CA 1
ATOM 1074 C C . SER A 1 68 ? 23.896 1.168 87.020 1.00 8.65 281 SER A C 1
ATOM 1075 O O . SER A 1 68 ? 23.170 2.075 87.394 1.00 10.28 281 SER A O 1
ATOM 1083 N N . VAL A 1 69 ? 23.732 -0.093 87.395 1.00 10.16 282 VAL A N 1
ATOM 1084 C CA . VAL A 1 69 ? 22.681 -0.527 88.317 1.00 9.96 282 VAL A CA 1
ATOM 1085 C C . VAL A 1 69 ? 23.325 -0.899 89.643 1.00 10.30 282 VAL A C 1
ATOM 1086 O O . VAL A 1 69 ? 24.160 -1.805 89.702 1.00 12.16 282 VAL A O 1
ATOM 1099 N N . ALA A 1 70 ? 22.928 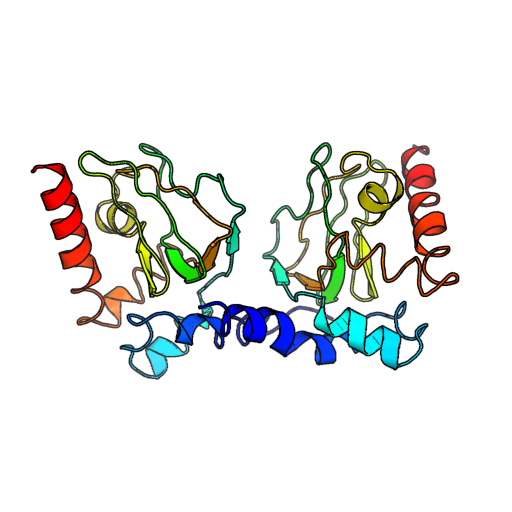-0.196 90.703 1.00 10.63 283 ALA A N 1
ATOM 1100 C CA . ALA A 1 70 ? 23.476 -0.418 92.038 1.00 11.76 283 ALA A CA 1
ATOM 1101 C C . ALA A 1 70 ? 22.654 -1.473 92.772 1.00 12.54 283 ALA A C 1
ATOM 1102 O O . ALA A 1 70 ? 21.682 -1.169 93.404 1.00 18.23 283 ALA A O 1
ATOM 1109 N N . SER A 1 71 ? 23.037 -2.722 92.664 1.00 15.36 284 SER A N 1
ATOM 1110 C CA . SER A 1 71 ? 22.301 -3.822 93.273 1.00 13.90 284 SER A CA 1
ATOM 1111 C C . SER A 1 71 ? 23.348 -4.708 93.895 1.00 15.38 284 SER A C 1
ATOM 1112 O O . SER A 1 71 ? 24.527 -4.412 93.751 1.00 17.85 284 SER A O 1
ATOM 1120 N N . PRO A 1 72 ? 22.945 -5.807 94.563 1.00 14.03 285 PRO A N 1
ATOM 1121 C CA . PRO A 1 72 ? 23.944 -6.666 95.213 1.00 16.74 285 PRO A CA 1
ATOM 1122 C C . PRO A 1 72 ? 24.917 -7.289 94.240 1.00 18.10 285 PRO A C 1
ATOM 1123 O O . PRO A 1 72 ? 26.005 -7.710 94.642 1.00 22.29 285 PRO A O 1
ATOM 1134 N N . ASN A 1 73 ? 24.521 -7.373 92.983 1.00 16.15 286 ASN A N 1
ATOM 1135 C CA . ASN A 1 73 ? 25.399 -7.831 91.915 1.00 15.92 286 ASN A CA 1
ATOM 1136 C C . ASN A 1 73 ? 25.396 -6.754 90.855 1.00 15.66 286 ASN A C 1
ATOM 1137 O O . ASN A 1 73 ? 24.654 -6.859 89.878 1.00 17.61 286 ASN A O 1
ATOM 1148 N N . PRO A 1 74 ? 26.188 -5.686 91.074 1.00 17.01 287 PRO A N 1
ATOM 1149 C CA . PRO A 1 74 ? 26.125 -4.487 90.229 1.00 17.42 287 PRO A CA 1
ATOM 1150 C C . PRO A 1 74 ? 26.347 -4.855 88.768 1.00 16.34 287 PRO A C 1
ATOM 1151 O O . PRO A 1 74 ? 27.125 -5.754 88.440 1.00 18.78 287 PRO A O 1
ATOM 1162 N N . SER A 1 75 ? 25.642 -4.165 87.887 1.00 13.77 288 SER A N 1
ATOM 1163 C CA . SER A 1 75 ? 25.773 -4.446 86.466 1.00 14.78 288 SER A CA 1
ATOM 1164 C C . SER A 1 75 ? 25.694 -3.173 85.643 1.00 11.96 288 SER A C 1
ATOM 1165 O O . SER A 1 75 ? 25.299 -2.111 86.125 1.00 13.08 288 SER A O 1
ATOM 1173 N N . GLU A 1 76 ? 26.150 -3.292 84.410 1.00 13.70 289 GLU A N 1
ATOM 1174 C CA A GLU A 1 76 ? 26.055 -2.219 83.434 0.42 14.33 289 GLU A CA 1
ATOM 1175 C CA B GLU A 1 76 ? 26.076 -2.217 83.440 0.58 14.54 289 GLU A CA 1
ATOM 1176 C C . GLU A 1 76 ? 25.126 -2.662 82.324 1.00 14.28 289 GLU A C 1
ATOM 1177 O O . GLU A 1 76 ? 25.186 -3.812 81.867 1.00 18.44 289 GLU A O 1
ATOM 1199 N N . LEU A 1 77 ? 24.255 -1.762 81.903 1.00 11.71 290 LEU A N 1
ATOM 1200 C CA . LEU A 1 77 ? 23.327 -2.030 80.810 1.00 11.98 290 LEU A CA 1
ATOM 1201 C C . LEU A 1 77 ? 23.643 -1.100 79.649 1.00 11.12 290 LEU A C 1
ATOM 1202 O O . LEU A 1 77 ? 23.667 0.114 79.806 1.00 12.85 290 LEU A O 1
ATOM 1218 N N . GLY A 1 78 ? 23.868 -1.692 78.488 1.00 11.26 291 GLY A N 1
ATOM 1219 C CA . GLY A 1 78 ? 24.185 -0.970 77.262 1.00 11.84 291 GLY A CA 1
ATOM 1220 C C . GLY A 1 78 ? 23.051 -0.998 76.248 1.00 10.99 291 GLY A C 1
ATOM 1221 O O . GLY A 1 78 ? 21.932 -1.387 76.568 1.00 10.37 291 GLY A O 1
ATOM 1225 N N . PRO A 1 79 ? 23.340 -0.567 75.007 1.00 11.76 292 PRO A N 1
ATOM 1226 C CA . PRO A 1 79 ? 22.282 -0.485 73.992 1.00 11.72 292 PRO A CA 1
ATOM 1227 C C . PRO A 1 79 ? 21.532 -1.792 73.837 1.00 11.06 292 PRO A C 1
ATOM 1228 O O . PRO A 1 79 ? 22.158 -2.862 73.794 1.00 12.96 292 PRO A O 1
ATOM 1239 N N . GLY A 1 80 ? 20.206 -1.689 73.788 1.00 10.51 293 GLY A N 1
ATOM 1240 C CA . GLY A 1 80 ? 19.349 -2.845 73.630 1.00 12.35 293 GLY A CA 1
ATOM 1241 C C . GLY A 1 80 ? 18.750 -3.299 74.940 1.00 11.70 293 GLY A C 1
ATOM 1242 O O . GLY A 1 80 ? 17.775 -4.024 74.951 1.00 14.71 293 GLY A O 1
ATOM 1246 N N . ALA A 1 81 ? 19.345 -2.887 76.054 1.00 9.95 294 ALA A N 1
ATOM 1247 C CA . ALA A 1 81 ? 18.854 -3.267 77.372 1.00 9.09 294 ALA A CA 1
ATOM 1248 C C . ALA A 1 81 ? 17.754 -2.332 77.819 1.00 8.66 294 ALA A C 1
ATOM 1249 O O . ALA A 1 81 ? 17.555 -1.276 77.225 1.00 9.72 294 ALA A O 1
ATOM 1256 N N . PHE A 1 82 ? 17.081 -2.692 78.905 1.00 7.98 295 PHE A N 1
ATOM 1257 C CA . PHE A 1 82 ? 16.015 -1.844 79.448 1.00 7.35 295 PHE A CA 1
ATOM 1258 C C . PHE A 1 82 ? 15.983 -1.980 80.956 1.00 7.46 295 PHE A C 1
ATOM 1259 O O . PHE A 1 82 ? 16.476 -2.955 81.528 1.00 7.63 295 PHE A O 1
ATOM 1276 N N . PHE A 1 83 ? 15.445 -0.956 81.603 1.00 7.54 296 PHE A N 1
ATOM 1277 C CA . PHE A 1 83 ? 15.301 -0.940 83.055 1.00 7.23 296 PHE A CA 1
ATOM 1278 C C . PHE A 1 83 ? 14.108 -0.086 83.456 1.00 7.41 296 PHE A C 1
ATOM 1279 O O . PHE A 1 83 ? 13.653 0.767 82.698 1.00 7.69 296 PHE A O 1
ATOM 1296 N N . GLY A 1 84 ? 13.625 -0.321 84.682 1.00 7.46 297 GLY A N 1
ATOM 1297 C CA . GLY A 1 84 ? 12.474 0.393 85.217 1.00 8.39 297 GLY A CA 1
ATOM 1298 C C . GLY A 1 84 ? 11.164 -0.350 85.088 1.00 8.13 297 GLY A C 1
ATOM 1299 O O . GLY A 1 84 ? 10.137 0.122 85.569 1.00 9.49 297 GLY A O 1
ATOM 1303 N N . GLU A 1 85 ? 11.205 -1.523 84.452 1.00 8.27 298 GLU A N 1
ATOM 1304 C CA . GLU A 1 85 ? 9.997 -2.330 84.300 1.00 9.77 298 GLU A CA 1
ATOM 1305 C C . GLU A 1 85 ? 9.477 -2.881 85.623 1.00 10.89 298 GLU A C 1
ATOM 1306 O O . GLU A 1 85 ? 8.292 -3.080 85.780 1.00 12.09 298 GLU A O 1
ATOM 1318 N N . MET A 1 86 ? 10.346 -3.107 86.597 1.00 9.76 299 MET A N 1
ATOM 1319 C CA . MET A 1 86 ? 9.907 -3.808 87.796 1.00 10.39 299 MET A CA 1
ATOM 1320 C C . MET A 1 86 ? 8.864 -3.022 88.561 1.00 10.87 299 MET A C 1
ATOM 1321 O O . MET A 1 86 ? 7.868 -3.591 89.004 1.00 13.52 299 MET A O 1
ATOM 1335 N N . ALA A 1 87 ? 9.070 -1.719 88.714 1.00 10.49 300 ALA A N 1
ATOM 1336 C CA . ALA A 1 87 ? 8.106 -0.901 89.457 1.00 11.18 300 ALA A CA 1
ATOM 1337 C C . ALA A 1 87 ? 6.783 -0.827 88.719 1.00 14.35 300 ALA A C 1
ATOM 1338 O O . ALA A 1 87 ? 5.722 -0.750 89.342 1.00 16.38 300 ALA A O 1
ATOM 1345 N N . LEU A 1 88 ? 6.836 -0.841 87.389 1.00 12.38 301 LEU A N 1
ATOM 1346 C CA . LEU A 1 88 ? 5.609 -0.785 86.604 1.00 14.16 301 LEU A CA 1
ATOM 1347 C C . LEU A 1 88 ? 4.781 -2.061 86.713 1.00 17.51 301 LEU A C 1
ATOM 1348 O O . LEU A 1 88 ? 3.547 -2.008 86.714 1.00 23.01 301 LEU A O 1
ATOM 1364 N N . ILE A 1 89 ? 5.462 -3.196 86.821 1.00 16.93 302 ILE A N 1
ATOM 1365 C CA . ILE A 1 89 ? 4.766 -4.481 86.970 1.00 20.06 302 ILE A CA 1
ATOM 1366 C C . ILE A 1 89 ? 4.235 -4.739 88.369 1.00 23.37 302 ILE A C 1
ATOM 1367 O O . ILE A 1 89 ? 3.153 -5.270 88.527 1.00 24.75 302 ILE A O 1
ATOM 1383 N N . SER A 1 90 ? 5.041 -4.456 89.383 1.00 24.73 303 SER A N 1
ATOM 1384 C CA . SER A 1 90 ? 4.672 -4.781 90.762 1.00 24.10 303 SER A CA 1
ATOM 1385 C C . SER A 1 90 ? 3.887 -3.659 91.471 1.00 24.49 303 SER A C 1
ATOM 1386 O O . SER A 1 90 ? 3.200 -3.918 92.449 1.00 26.72 303 SER A O 1
ATOM 1394 N N . GLY A 1 91 ? 3.969 -2.429 90.964 1.00 22.07 304 GLY A N 1
ATOM 1395 C CA . GLY A 1 91 ? 3.427 -1.255 91.644 1.00 20.91 304 GLY A CA 1
ATOM 1396 C C . GLY A 1 91 ? 4.251 -0.809 92.836 1.00 20.68 304 GLY A C 1
ATOM 1397 O O . GLY A 1 91 ? 3.910 0.132 93.554 1.00 22.81 304 GLY A O 1
ATOM 1401 N N . GLU A 1 92 ? 5.374 -1.477 93.022 1.00 19.07 305 GLU A N 1
ATOM 1402 C CA A GLU A 1 92 ? 6.236 -1.229 94.156 0.50 19.15 305 GLU A CA 1
ATOM 1403 C CA B GLU A 1 92 ? 6.243 -1.228 94.151 0.50 18.67 305 GLU A CA 1
ATOM 1404 C C . GLU A 1 92 ? 7.239 -0.145 93.818 1.00 15.36 305 GLU A C 1
ATOM 1405 O O . GLU A 1 92 ? 7.432 0.202 92.654 1.00 14.09 305 GLU A O 1
ATOM 1426 N N . PRO A 1 93 ? 7.886 0.384 94.842 1.00 14.11 306 PRO A N 1
ATOM 1427 C CA . PRO A 1 93 ? 8.902 1.397 94.585 1.00 11.89 306 PRO A CA 1
ATOM 1428 C C . PRO A 1 93 ? 10.076 0.841 93.795 1.00 9.03 306 PRO A C 1
ATOM 1429 O O . PRO A 1 93 ? 10.280 -0.368 93.721 1.00 10.17 306 PRO A O 1
ATOM 1440 N N . ARG A 1 94 ? 10.864 1.733 93.232 1.00 8.81 307 ARG A N 1
ATOM 1441 C CA . ARG A 1 94 ? 12.083 1.332 92.562 1.00 8.62 307 ARG A CA 1
ATOM 1442 C C . ARG A 1 94 ? 12.909 0.439 93.474 1.00 8.03 307 ARG A C 1
ATOM 1443 O O . ARG A 1 94 ? 13.058 0.706 94.678 1.00 9.30 307 ARG A O 1
ATOM 1464 N N . SER A 1 95 ? 13.485 -0.601 92.897 1.00 8.15 308 SER A N 1
ATOM 1465 C CA . SER A 1 95 ? 14.218 -1.60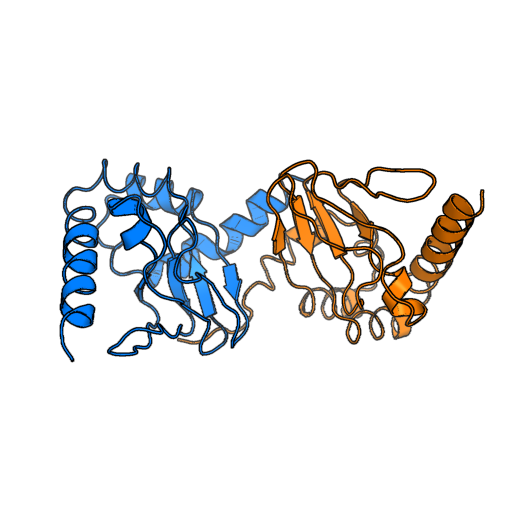0 93.656 1.00 8.29 308 SER A CA 1
ATOM 1466 C C . SER A 1 95 ? 15.727 -1.421 93.631 1.00 9.01 308 SER A C 1
ATOM 1467 O O . SER A 1 95 ? 16.434 -2.152 94.322 1.00 9.77 308 SER A O 1
ATOM 1475 N N . ALA A 1 96 ? 16.206 -0.452 92.854 1.00 8.57 309 ALA A N 1
ATOM 1476 C CA . ALA A 1 96 ? 17.632 -0.177 92.754 1.00 9.93 309 ALA A CA 1
ATOM 1477 C C . ALA A 1 96 ? 17.790 1.209 92.156 1.00 8.81 309 ALA A C 1
ATOM 1478 O O . ALA A 1 96 ? 16.931 1.679 91.420 1.00 9.34 309 ALA A O 1
ATOM 1485 N N . THR A 1 97 ? 18.922 1.833 92.470 1.00 10.18 310 THR A N 1
ATOM 1486 C CA . THR A 1 97 ? 19.310 3.094 91.866 1.00 9.93 310 THR A CA 1
ATOM 1487 C C . THR A 1 97 ? 20.079 2.822 90.568 1.00 9.50 310 THR A C 1
ATOM 1488 O O . THR A 1 97 ? 21.039 2.040 90.547 1.00 10.78 310 THR A O 1
ATOM 1499 N N . VAL A 1 98 ? 19.629 3.456 89.502 1.00 9.06 311 VAL A N 1
ATOM 1500 C CA . VAL A 1 98 ? 20.252 3.351 88.196 1.00 8.69 311 VAL A CA 1
ATOM 1501 C C . VAL A 1 98 ? 20.733 4.743 87.824 1.00 9.41 311 VAL A C 1
ATOM 1502 O O . VAL A 1 98 ? 19.983 5.703 87.907 1.00 10.30 311 VAL A O 1
ATOM 1515 N N . SER A 1 99 ? 21.980 4.821 87.384 1.00 9.76 312 SER A N 1
ATOM 1516 C CA A SER A 1 99 ? 22.670 6.058 87.055 0.51 10.57 312 SER A CA 1
ATOM 1517 C CA B SER A 1 99 ? 22.564 6.084 86.992 0.49 9.23 312 SER A CA 1
ATOM 1518 C C . SER A 1 99 ? 23.295 5.936 85.663 1.00 9.25 312 SER A C 1
ATOM 1519 O O . SER A 1 99 ? 23.627 4.830 85.224 1.00 10.98 312 SER A O 1
ATOM 1534 N N . ALA A 1 100 ? 23.488 7.052 84.987 1.00 9.65 313 ALA A N 1
ATOM 1535 C CA . ALA A 1 100 ? 24.253 7.023 83.756 1.00 9.00 313 ALA A CA 1
ATOM 1536 C C . ALA A 1 100 ? 25.699 6.649 84.088 1.00 10.78 313 ALA A C 1
ATOM 1537 O O . ALA A 1 100 ? 26.301 7.203 85.005 1.00 11.11 313 ALA A O 1
ATOM 1544 N N . ALA A 1 101 ? 26.266 5.700 83.346 1.00 10.62 314 ALA A N 1
ATOM 1545 C CA . ALA A 1 101 ? 27.670 5.346 83.504 1.00 11.50 314 ALA A CA 1
ATOM 1546 C C . ALA A 1 101 ? 28.499 6.297 82.620 1.00 11.84 314 ALA A C 1
ATOM 1547 O O . ALA A 1 101 ? 29.172 7.188 83.111 1.00 14.90 314 ALA A O 1
ATOM 1554 N N . THR A 1 102 ? 28.405 6.112 81.312 1.00 12.57 315 THR A N 1
ATOM 1555 C CA . THR A 1 102 ? 28.811 7.111 80.361 1.00 13.34 315 THR A CA 1
ATOM 1556 C C . THR A 1 102 ? 27.585 7.979 80.104 1.00 12.93 315 THR A C 1
ATOM 1557 O O . THR A 1 102 ? 26.487 7.685 80.580 1.00 13.45 315 THR A O 1
ATOM 1568 N N . THR A 1 103 ? 27.749 9.042 79.334 1.00 12.78 316 THR A N 1
ATOM 1569 C CA . THR A 1 103 ? 26.603 9.762 78.811 1.00 12.64 316 THR A CA 1
ATOM 1570 C C . THR A 1 103 ? 25.720 8.745 78.117 1.00 11.15 316 THR A C 1
ATOM 1571 O O . THR A 1 103 ? 26.214 7.916 77.385 1.00 13.21 316 THR A O 1
ATOM 1582 N N . VAL A 1 104 ? 24.411 8.791 78.346 1.00 10.36 317 VAL A N 1
ATOM 1583 C CA . VAL A 1 104 ? 23.531 7.747 77.843 1.00 10.27 317 VAL A CA 1
ATOM 1584 C C . VAL A 1 104 ? 22.284 8.330 77.173 1.00 9.38 317 VAL A C 1
ATOM 1585 O O . VAL A 1 104 ? 21.740 9.328 77.630 1.00 10.96 317 VAL A O 1
ATOM 1598 N N . SER A 1 105 ? 21.859 7.736 76.056 1.00 9.56 318 SER A N 1
ATOM 1599 C CA . SER A 1 105 ? 20.575 8.043 75.425 1.00 9.98 318 SER A CA 1
ATOM 1600 C C . SER A 1 105 ? 19.612 6.943 75.742 1.00 8.58 318 SER A C 1
ATOM 1601 O O . SER A 1 105 ? 19.925 5.745 75.616 1.00 9.56 318 SER A O 1
ATOM 1609 N N . LEU A 1 106 ? 18.428 7.377 76.144 1.00 9.07 319 LEU A N 1
ATOM 1610 C CA . LEU A 1 106 ? 17.341 6.519 76.568 1.00 9.24 319 LEU A CA 1
ATOM 1611 C C . LEU A 1 106 ? 16.092 6.856 75.784 1.00 8.84 319 LEU A C 1
ATOM 1612 O O . LEU A 1 106 ? 15.874 8.002 75.424 1.00 10.82 319 LEU A O 1
ATOM 1628 N N . LEU A 1 107 ? 15.253 5.857 75.571 1.00 8.86 320 LEU A N 1
ATOM 1629 C CA . LEU A 1 107 ? 13.863 6.063 75.168 1.00 8.38 320 LEU A CA 1
ATOM 1630 C C . LEU A 1 107 ? 12.999 5.769 76.397 1.00 8.15 320 LEU A C 1
ATOM 1631 O O . LEU A 1 107 ? 12.988 4.651 76.907 1.00 9.43 320 LEU A O 1
ATOM 1647 N N . SER A 1 108 ? 12.291 6.796 76.866 1.00 7.41 321 SER A N 1
ATOM 1648 C CA A SER A 1 108 ? 11.446 6.670 78.049 0.41 9.69 321 SER A CA 1
ATOM 1649 C CA B SER A 1 108 ? 11.432 6.717 78.047 0.59 7.49 321 SER A CA 1
ATOM 1650 C C . SER A 1 108 ? 10.016 6.352 77.663 1.00 8.02 321 SER A C 1
ATOM 1651 O O . SER A 1 108 ? 9.460 6.966 76.756 1.00 9.76 321 SER A O 1
ATOM 1666 N N . LEU A 1 109 ? 9.452 5.388 78.368 1.00 8.36 322 LEU A N 1
ATOM 1667 C CA . LEU A 1 109 ? 8.105 4.910 78.136 1.00 8.95 322 LEU A CA 1
ATOM 1668 C C . LEU A 1 109 ? 7.308 5.091 79.416 1.00 9.29 322 LEU A C 1
ATOM 1669 O O . LEU A 1 109 ? 7.619 4.486 80.444 1.00 9.37 322 LEU A O 1
ATOM 1685 N N . HIS A 1 110 ? 6.298 5.952 79.367 1.00 9.51 323 HIS A N 1
ATOM 1686 C CA . HIS A 1 110 ? 5.479 6.205 80.538 1.00 10.52 323 HIS A CA 1
ATOM 1687 C C . HIS A 1 110 ? 4.586 5.008 80.847 1.00 8.73 323 HIS A C 1
ATOM 1688 O O . HIS A 1 110 ? 4.256 4.207 79.982 1.00 8.89 323 HIS A O 1
ATOM 1703 N N . SER A 1 111 ? 4.184 4.893 82.101 1.00 10.55 324 SER A N 1
ATOM 1704 C CA A SER A 1 111 ? 3.410 3.759 82.581 0.57 10.82 324 SER A CA 1
ATOM 1705 C CA B SER A 1 111 ? 3.446 3.721 82.546 0.43 11.59 324 SER A CA 1
ATOM 1706 C C . SER A 1 111 ? 2.184 3.442 81.726 1.00 10.80 324 SER A C 1
ATOM 1707 O O . SER A 1 111 ? 1.935 2.292 81.412 1.00 10.62 324 SER A O 1
ATOM 1722 N N . ALA A 1 112 ? 1.424 4.468 81.344 1.00 10.60 325 ALA A N 1
ATOM 1723 C CA . ALA A 1 112 ? 0.209 4.193 80.593 1.00 11.73 325 ALA A CA 1
ATOM 1724 C C . ALA A 1 112 ? 0.541 3.456 79.302 1.00 10.30 325 ALA A C 1
ATOM 1725 O O . ALA A 1 112 ? -0.169 2.551 78.874 1.00 10.56 325 ALA A O 1
ATOM 1732 N N . ASP A 1 113 ? 1.609 3.890 78.653 1.00 10.41 326 ASP A N 1
ATOM 1733 C CA . ASP A 1 113 ? 1.994 3.298 77.370 1.00 11.13 326 ASP A CA 1
ATOM 1734 C C . ASP A 1 113 ? 2.636 1.916 77.547 1.00 10.93 326 ASP A C 1
ATOM 1735 O O . ASP A 1 113 ? 2.472 1.051 76.696 1.00 11.84 326 ASP A O 1
ATOM 1744 N N . PHE A 1 114 ? 3.322 1.708 78.670 1.00 10.04 327 PHE A N 1
ATOM 1745 C CA . PHE A 1 114 ? 3.783 0.379 79.049 1.00 9.80 327 PHE A CA 1
ATOM 1746 C C . PHE A 1 114 ? 2.600 -0.570 79.212 1.00 9.57 327 PHE A C 1
ATOM 1747 O O . PHE A 1 114 ? 2.671 -1.729 78.767 1.00 9.26 327 PHE A O 1
ATOM 1764 N N . GLN A 1 115 ? 1.527 -0.124 79.873 1.00 9.88 328 GLN A N 1
ATOM 1765 C CA . GLN A 1 115 ? 0.368 -1.000 80.036 1.00 9.95 328 GLN A CA 1
ATOM 1766 C C . GLN A 1 115 ? -0.277 -1.303 78.686 1.00 10.39 328 GLN A C 1
ATOM 1767 O O . GLN A 1 115 ? -0.702 -2.429 78.447 1.00 11.53 328 GLN A O 1
ATOM 1781 N N . MET A 1 116 ? -0.348 -0.307 77.805 1.00 10.50 329 MET A N 1
ATOM 1782 C CA A MET A 1 116 ? -0.835 -0.499 76.445 0.40 11.22 329 MET A CA 1
ATOM 1783 C CA B MET A 1 116 ? -0.884 -0.568 76.479 0.60 11.22 329 MET A CA 1
ATOM 1784 C C . MET A 1 116 ? -0.020 -1.576 75.741 1.00 11.85 329 MET A C 1
ATOM 1785 O O . MET A 1 116 ? -0.546 -2.480 75.104 1.00 12.93 329 MET A O 1
ATOM 1794 N N . LEU A 1 117 ? 1.294 -1.424 75.826 1.00 11.01 330 LEU A N 1
ATOM 1795 C CA . LEU A 1 117 ? 2.204 -2.360 75.181 1.00 11.61 330 LEU A CA 1
ATOM 1796 C C . LEU A 1 117 ? 1.994 -3.781 75.699 1.00 10.02 330 LEU A C 1
ATOM 1797 O O . LEU A 1 117 ? 1.914 -4.722 74.929 1.00 12.36 330 LEU A O 1
ATOM 1813 N N . CYS A 1 118 ? 1.938 -3.946 77.018 1.00 10.43 331 CYS A N 1
ATOM 1814 C CA . CYS A 1 118 ? 1.748 -5.268 77.599 1.00 10.95 331 CYS A CA 1
ATOM 1815 C C . CYS A 1 118 ? 0.394 -5.866 77.225 1.00 11.10 331 CYS A C 1
ATOM 1816 O O . CYS A 1 118 ? 0.302 -7.059 77.006 1.00 14.08 331 CYS A O 1
ATOM 1824 N N . SER A 1 119 ? -0.658 -5.045 77.180 1.00 11.15 332 SER A N 1
ATOM 1825 C CA . SER A 1 119 ? -1.981 -5.543 76.824 1.00 12.95 332 SER A CA 1
ATOM 1826 C C . SER A 1 119 ? -2.051 -5.945 75.347 1.00 14.89 332 SER A C 1
ATOM 1827 O O . SER A 1 119 ? -2.849 -6.795 74.988 1.00 19.14 332 SER A O 1
ATOM 1835 N N . SER A 1 120 ? -1.206 -5.324 74.521 1.00 13.82 333 SER A N 1
ATOM 1836 C CA A SER A 1 120 ? -1.175 -5.558 73.086 0.54 15.74 333 SER A CA 1
ATOM 1837 C CA B SER A 1 120 ? -1.156 -5.557 73.088 0.46 15.48 333 SER A CA 1
ATOM 1838 C C . SER A 1 120 ? -0.334 -6.780 72.718 1.00 17.38 333 SER A C 1
ATOM 1839 O O . SER A 1 120 ? -0.718 -7.539 71.822 1.00 22.85 333 SER A O 1
ATOM 1854 N N . SER A 1 121 ? 0.799 -6.959 73.407 1.00 15.71 334 SER A N 1
ATOM 1855 C CA . SER A 1 121 ? 1.790 -7.985 73.063 1.00 16.92 334 SER A CA 1
ATOM 1856 C C . SER A 1 121 ? 2.083 -8.948 74.208 1.00 18.10 334 SER A C 1
ATOM 1857 O O . SER A 1 121 ? 2.910 -8.655 75.076 1.00 15.13 334 SER A O 1
ATOM 1865 N N . PRO A 1 122 ? 1.441 -10.124 74.196 1.00 23.06 335 PRO A N 1
ATOM 1866 C CA . PRO A 1 122 ? 1.726 -11.129 75.231 1.00 24.87 335 PRO A CA 1
ATOM 1867 C C . PRO A 1 122 ? 3.182 -11.543 75.296 1.00 22.31 335 PRO A C 1
ATOM 1868 O O . PRO A 1 122 ? 3.702 -11.750 76.407 1.00 23.14 335 PRO A O 1
ATOM 1879 N N . GLU A 1 123 ? 3.841 -11.636 74.149 1.00 22.59 336 GLU A N 1
ATOM 1880 C CA A GLU A 1 123 ? 5.242 -12.016 74.104 0.47 22.20 336 GLU A CA 1
ATOM 1881 C CA B GLU A 1 123 ? 5.247 -12.020 74.110 0.53 22.03 336 GLU A CA 1
ATOM 1882 C C . GLU A 1 123 ? 6.055 -11.016 74.908 1.00 19.29 336 GLU A C 1
ATOM 1883 O O . GLU A 1 123 ? 6.911 -11.392 75.704 1.00 17.26 336 GLU A O 1
ATOM 1905 N N . ILE A 1 124 ? 5.779 -9.737 74.701 1.00 16.99 337 ILE A N 1
ATOM 1906 C CA . ILE A 1 124 ? 6.588 -8.718 75.340 1.00 14.86 337 ILE A CA 1
ATOM 1907 C C . ILE A 1 124 ? 6.253 -8.625 76.827 1.00 13.81 337 ILE A C 1
ATOM 1908 O O . ILE A 1 124 ? 7.149 -8.477 77.667 1.00 13.40 337 ILE A O 1
ATOM 1924 N N . ALA A 1 125 ? 4.969 -8.735 77.165 1.00 13.52 338 ALA A N 1
ATOM 1925 C CA . ALA A 1 125 ? 4.567 -8.698 78.564 1.00 14.52 338 ALA A CA 1
ATOM 1926 C C . ALA A 1 125 ? 5.293 -9.787 79.334 1.00 14.35 338 ALA A C 1
ATOM 1927 O O . ALA A 1 125 ? 5.744 -9.566 80.464 1.00 14.29 338 ALA A O 1
ATOM 1934 N N . GLU A 1 126 ? 5.410 -10.971 78.739 1.00 15.70 339 GLU A N 1
ATOM 1935 C CA A GLU A 1 126 ? 6.091 -12.093 79.378 0.55 16.35 339 GLU A CA 1
ATOM 1936 C CA B GLU A 1 126 ? 6.086 -12.074 79.407 0.45 15.81 339 GLU A CA 1
ATOM 1937 C C . GLU A 1 126 ? 7.588 -11.853 79.517 1.00 14.73 339 GLU A C 1
ATOM 1938 O O . GLU A 1 126 ? 8.186 -12.225 80.528 1.00 14.52 339 GLU A O 1
ATOM 1961 N N . ILE A 1 127 ? 8.196 -11.240 78.496 1.00 13.00 340 ILE A N 1
ATOM 1962 C CA . ILE A 1 127 ? 9.615 -10.887 78.602 1.00 13.57 340 ILE A CA 1
ATOM 1963 C C . ILE A 1 127 ? 9.834 -9.938 79.778 1.00 11.37 340 ILE A C 1
ATOM 1964 O O . ILE A 1 127 ? 10.776 -10.122 80.553 1.00 12.08 340 ILE A O 1
ATOM 1980 N N . PHE A 1 128 ? 8.973 -8.940 79.948 1.00 11.01 341 PHE A N 1
ATOM 1981 C CA . PHE A 1 128 ? 9.130 -8.023 81.089 1.00 11.02 341 PHE A CA 1
ATOM 1982 C C . PHE A 1 128 ? 8.956 -8.776 82.416 1.00 10.99 341 PHE A C 1
ATOM 1983 O O . PHE A 1 128 ? 9.715 -8.574 83.363 1.00 11.98 341 PHE A O 1
ATOM 2000 N N . ARG A 1 129 ? 7.945 -9.640 82.475 1.00 11.71 342 ARG A N 1
ATOM 2001 C CA . ARG A 1 129 ? 7.640 -10.357 83.706 1.00 12.71 342 ARG A CA 1
ATOM 2002 C C . ARG A 1 129 ? 8.835 -11.251 84.079 1.00 12.12 342 ARG A C 1
ATOM 2003 O O . ARG A 1 129 ? 9.258 -11.292 85.245 1.00 12.19 342 ARG A O 1
ATOM 2024 N N . LYS A 1 130 ? 9.388 -11.959 83.098 1.00 12.16 343 LYS A N 1
ATOM 2025 C CA . LYS A 1 130 ? 10.531 -12.835 83.364 1.00 11.72 343 LYS A CA 1
ATOM 2026 C C . LYS A 1 130 ? 11.806 -12.068 83.689 1.00 10.10 343 LYS A C 1
ATOM 2027 O O . LYS A 1 130 ? 12.592 -12.503 84.515 1.00 10.58 343 LYS A O 1
ATOM 2046 N N . THR A 1 131 ? 12.015 -10.930 83.046 1.00 10.10 344 THR A N 1
ATOM 2047 C CA . THR A 1 131 ? 13.173 -10.084 83.348 1.00 10.07 344 THR A CA 1
ATOM 2048 C C . THR A 1 131 ? 13.104 -9.596 84.801 1.00 8.53 344 THR A C 1
ATOM 2049 O O . THR A 1 131 ? 14.107 -9.621 85.518 1.00 8.95 344 THR A O 1
ATOM 2060 N N . ALA A 1 132 ? 11.919 -9.190 85.256 1.00 9.91 345 ALA A N 1
ATOM 2061 C CA . ALA A 1 132 ? 11.733 -8.779 86.653 1.00 10.10 345 ALA A CA 1
ATOM 2062 C C . ALA A 1 132 ? 12.060 -9.933 87.599 1.00 9.09 345 ALA A C 1
ATOM 2063 O O . ALA A 1 132 ? 12.777 -9.740 88.590 1.00 9.88 345 ALA A O 1
ATOM 2070 N N . LEU A 1 133 ? 11.588 -11.131 87.283 1.00 8.98 346 LEU A N 1
ATOM 2071 C CA . LEU A 1 133 ? 11.918 -12.304 88.081 1.00 9.77 346 LEU A CA 1
ATOM 2072 C C . LEU A 1 133 ? 13.413 -12.604 88.112 1.00 8.57 346 LEU A C 1
ATOM 2073 O O . LEU A 1 133 ? 13.970 -12.890 89.162 1.00 9.38 346 LEU A O 1
ATOM 2089 N N . GLU A 1 134 ? 14.072 -12.537 86.962 1.00 8.35 347 GLU A N 1
ATOM 2090 C CA A GLU A 1 134 ? 15.493 -12.769 86.888 0.55 6.72 347 GLU A CA 1
ATOM 2091 C CA B GLU A 1 134 ? 15.518 -12.765 86.926 0.45 10.70 347 GLU A CA 1
ATOM 2092 C C . GLU A 1 134 ? 16.250 -11.816 87.808 1.00 7.59 347 GLU A C 1
ATOM 2093 O O . GLU A 1 134 ? 17.205 -12.205 88.463 1.00 8.93 347 GLU A O 1
ATOM 2114 N N . ARG A 1 135 ? 15.844 -10.547 87.766 1.00 7.31 348 ARG A N 1
ATOM 2115 C CA . ARG A 1 135 ? 16.522 -9.497 88.515 1.00 7.48 348 ARG A CA 1
ATOM 2116 C C . ARG A 1 135 ? 16.276 -9.673 90.021 1.00 7.80 348 ARG A C 1
ATOM 2117 O O . ARG A 1 135 ? 17.193 -9.550 90.814 1.00 8.35 348 ARG A O 1
ATOM 2138 N N . ARG A 1 136 ? 15.047 -10.006 90.401 1.00 7.53 349 ARG A N 1
ATOM 2139 C CA . ARG A 1 136 ? 14.764 -10.379 91.793 1.00 9.01 349 ARG A CA 1
ATOM 2140 C C . ARG A 1 136 ? 15.622 -11.578 92.205 1.00 8.64 349 ARG A C 1
ATOM 2141 O O . ARG A 1 136 ? 16.105 -11.632 93.335 1.00 9.74 349 ARG A O 1
ATOM 2162 N N . GLY A 1 137 ? 15.830 -12.529 91.295 1.00 8.79 350 GLY A N 1
ATOM 2163 C CA . GLY A 1 137 ? 16.640 -13.702 91.580 1.00 9.44 350 GLY A CA 1
ATOM 2164 C C . GLY A 1 137 ? 18.093 -13.355 91.792 1.00 8.93 350 GLY A C 1
ATOM 2165 O O . GLY A 1 137 ? 18.767 -13.869 92.696 1.00 11.24 350 GLY A O 1
ATOM 2169 N N . ALA A 1 138 ? 18.579 -12.438 90.966 1.00 8.50 351 ALA A N 1
ATOM 2170 C CA . ALA A 1 138 ? 19.949 -11.972 91.124 1.00 9.13 351 ALA A CA 1
ATOM 2171 C C . ALA A 1 138 ? 20.121 -11.288 92.468 1.00 9.26 351 ALA A C 1
ATOM 2172 O O . ALA A 1 138 ? 21.122 -11.511 93.169 1.00 12.36 351 ALA A O 1
ATOM 2179 N N . ASP A 1 139 ? 19.137 -10.489 92.854 1.00 8.76 352 ASP A N 1
ATOM 2180 C CA . ASP A 1 139 ? 19.200 -9.758 94.127 1.00 9.95 352 ASP A CA 1
ATOM 2181 C C . ASP A 1 139 ? 19.215 -10.677 95.341 1.00 9.48 352 ASP A C 1
ATOM 2182 O O . ASP A 1 139 ? 19.700 -10.271 96.396 1.00 10.72 352 ASP A O 1
ATOM 2191 N N . ALA A 1 140 ? 18.632 -11.853 95.198 1.00 10.49 353 ALA A N 1
ATOM 2192 C CA . ALA A 1 140 ? 18.446 -12.794 96.285 1.00 11.45 353 ALA A CA 1
ATOM 2193 C C . ALA A 1 140 ? 19.679 -13.599 96.564 1.00 13.67 353 ALA A C 1
ATOM 2194 O O . ALA A 1 140 ? 19.699 -14.314 97.558 1.00 16.37 353 ALA A O 1
ATOM 2201 N N . SER A 1 141 ? 20.682 -13.500 95.695 1.00 15.28 354 SER A N 1
ATOM 2202 C CA . SER A 1 141 ? 21.894 -14.315 95.716 1.00 22.41 354 SER A CA 1
ATOM 2203 C C . SER A 1 141 ? 23.095 -13.441 96.083 1.00 23.22 354 SER A C 1
ATOM 2204 O O . SER A 1 141 ? 23.376 -12.434 95.431 1.00 22.42 354 SER A O 1
ATOM 2212 N N . ALA A 1 142 ? 23.809 -13.828 97.130 1.00 29.16 355 ALA A N 1
ATOM 2213 C CA . ALA A 1 142 ? 25.056 -13.160 97.487 1.00 32.99 355 ALA A CA 1
ATOM 2214 C C . ALA A 1 142 ? 26.141 -13.416 96.439 1.00 34.43 355 ALA A C 1
ATOM 2215 O O . ALA A 1 142 ? 26.184 -14.481 95.819 1.00 35.25 355 ALA A O 1
ATOM 2222 N N . GLN B 1 3 ? 28.016 1.249 71.168 1.00 36.03 216 GLN B N 1
ATOM 2223 C CA . GLN B 1 3 ? 27.459 2.475 70.595 1.00 34.42 216 GLN B CA 1
ATOM 2224 C C . GLN B 1 3 ? 27.340 3.544 71.673 1.00 30.55 216 GLN B C 1
ATOM 2225 O O . GLN B 1 3 ? 26.615 3.348 72.638 1.00 30.84 216 GLN B O 1
ATOM 2231 N N . GLU B 1 4 ? 28.051 4.662 71.513 1.00 26.19 217 GLU B N 1
ATOM 2232 C CA A GLU B 1 4 ? 28.047 5.728 72.515 0.50 25.67 217 GLU B CA 1
ATOM 2233 C CA B GLU B 1 4 ? 28.038 5.715 72.522 0.50 23.78 217 GLU B CA 1
ATOM 2234 C C . GLU B 1 4 ? 27.324 6.968 72.001 1.00 23.82 217 GLU B C 1
ATOM 2235 O O . GLU B 1 4 ? 27.042 7.093 70.789 1.00 23.13 217 GLU B O 1
ATOM 2256 N N . VAL B 1 5 ? 27.037 7.887 72.923 1.00 22.70 218 VAL B N 1
ATOM 2257 C CA . VAL B 1 5 ? 26.359 9.134 72.574 1.00 20.11 218 VAL B CA 1
ATOM 2258 C C . VAL B 1 5 ? 27.315 10.028 71.795 1.00 20.98 218 VAL B C 1
ATOM 2259 O O . VAL B 1 5 ? 28.472 10.176 72.164 1.00 24.38 218 VAL B O 1
ATOM 2272 N N . ARG B 1 6 ? 26.814 10.605 70.703 1.00 21.66 219 ARG B N 1
ATOM 2273 C CA . ARG B 1 6 ? 27.528 11.648 70.008 1.00 21.42 219 ARG B CA 1
ATOM 2274 C C . ARG B 1 6 ? 26.866 12.989 70.306 1.00 21.45 219 ARG B C 1
ATOM 2275 O O . ARG B 1 6 ? 27.228 13.674 71.268 1.00 26.27 219 ARG B O 1
ATOM 2277 N N . ARG B 1 7 ? 25.874 13.367 69.507 1.00 20.31 220 ARG B N 1
ATOM 2278 C CA . ARG B 1 7 ? 25.228 14.669 69.698 1.00 19.65 220 ARG B CA 1
ATOM 2279 C C . ARG B 1 7 ? 24.194 14.697 70.823 1.00 20.04 220 ARG B C 1
ATOM 2280 O O . ARG B 1 7 ? 23.852 15.780 71.324 1.00 22.51 220 ARG B O 1
ATOM 2288 N N . GLY B 1 8 ? 23.701 13.525 71.245 1.00 17.14 221 GLY B N 1
ATOM 2289 C CA . GLY B 1 8 ? 22.741 13.456 72.325 1.00 16.57 221 GLY B CA 1
ATOM 2290 C C . GLY B 1 8 ? 21.497 14.250 71.990 1.00 15.35 221 GLY B C 1
ATOM 2291 O O . GLY B 1 8 ? 20.882 14.045 70.951 1.00 16.99 221 GLY B O 1
ATOM 2295 N N . ASP B 1 9 ? 21.132 15.165 72.879 1.00 13.76 222 ASP B N 1
ATOM 2296 C CA . ASP B 1 9 ? 19.894 15.909 72.773 1.00 15.09 222 ASP B CA 1
ATOM 2297 C C . ASP B 1 9 ? 20.077 17.225 71.979 1.00 13.76 222 ASP B C 1
ATOM 2298 O O . ASP B 1 9 ? 19.202 18.056 72.025 1.00 15.10 222 ASP B O 1
ATOM 2307 N N . PHE B 1 10 ? 21.200 17.412 71.275 1.00 13.98 223 PHE B N 1
ATOM 2308 C CA . PHE B 1 10 ? 21.404 18.627 70.436 1.00 12.09 223 PHE B CA 1
ATOM 2309 C C . PHE B 1 10 ? 20.213 18.868 69.520 1.00 11.03 223 PHE B C 1
ATOM 2310 O O . PHE B 1 10 ? 19.677 19.959 69.530 1.00 9.46 223 PHE B O 1
ATOM 2327 N N . VAL B 1 11 ? 19.806 17.882 68.723 1.00 11.71 224 VAL B N 1
ATOM 2328 C CA A VAL B 1 11 ? 18.694 18.117 67.793 0.51 12.37 224 VAL B CA 1
ATOM 2329 C CA B VAL B 1 11 ? 18.689 18.051 67.810 0.49 13.54 224 VAL B CA 1
ATOM 2330 C C . VAL B 1 11 ? 17.392 18.297 68.561 1.00 12.08 224 VAL B C 1
ATOM 2331 O O . VAL B 1 11 ? 16.555 19.077 68.143 1.00 13.22 224 VAL B O 1
ATOM 2355 N N . ARG B 1 12 ? 17.238 17.616 69.702 1.00 12.52 225 ARG B N 1
ATOM 2356 C CA . ARG B 1 12 ? 16.103 17.902 70.566 1.00 11.73 225 ARG B CA 1
ATOM 2357 C C . ARG B 1 12 ? 16.109 19.362 71.011 1.00 10.72 225 ARG B C 1
ATOM 2358 O O . ARG B 1 12 ? 15.090 20.038 70.907 1.00 11.21 225 ARG B O 1
ATOM 2379 N N . ASN B 1 13 ? 17.250 19.845 71.505 1.00 10.07 226 ASN B N 1
ATOM 2380 C CA . ASN B 1 13 ? 17.331 21.215 71.969 1.00 9.58 226 ASN B CA 1
ATOM 2381 C C . ASN B 1 13 ? 17.028 22.211 70.880 1.00 8.99 226 ASN B C 1
ATOM 2382 O O . ASN B 1 13 ? 16.472 23.258 71.138 1.00 10.48 226 ASN B O 1
ATOM 2393 N N . TRP B 1 14 ? 17.429 21.877 69.663 1.00 9.66 227 TRP B N 1
ATOM 2394 C CA A TRP B 1 14 ? 17.150 22.747 68.519 0.46 11.11 227 TRP B CA 1
ATOM 2395 C CA B TRP B 1 14 ? 17.175 22.726 68.542 0.54 10.17 227 TRP B CA 1
ATOM 2396 C C . TRP B 1 14 ? 15.666 22.923 68.318 1.00 11.20 227 TRP B C 1
ATOM 2397 O O . TRP B 1 14 ? 15.217 23.981 67.910 1.00 13.56 227 TRP B O 1
ATOM 2438 N N . GLN B 1 15 ? 14.878 21.887 68.600 1.00 8.80 228 GLN B N 1
ATOM 2439 C CA . GLN B 1 15 ? 13.416 22.017 68.513 1.00 9.47 228 GLN B CA 1
ATOM 2440 C C . GLN B 1 15 ? 12.903 22.927 69.637 1.00 10.09 228 GLN B C 1
ATOM 2441 O O . GLN B 1 15 ? 11.999 23.751 69.457 1.00 12.45 228 GLN B O 1
ATOM 2455 N N . LEU B 1 16 ? 13.459 22.744 70.824 1.00 8.93 229 LEU B N 1
ATOM 2456 C CA . LEU B 1 16 ? 12.961 23.437 71.996 1.00 10.93 229 LEU B CA 1
ATOM 2457 C C . LEU B 1 16 ? 13.263 24.933 72.007 1.00 10.90 229 LEU B C 1
ATOM 2458 O O . LEU B 1 16 ? 12.442 25.746 72.456 1.00 12.09 229 LEU B O 1
ATOM 2474 N N . VAL B 1 17 ? 14.423 25.315 71.489 1.00 10.88 230 VAL B N 1
ATOM 2475 C CA . VAL B 1 17 ? 14.844 26.710 71.618 1.00 13.53 230 VAL B CA 1
ATOM 2476 C C . VAL B 1 17 ? 13.996 27.651 70.782 1.00 12.76 230 VAL B C 1
ATOM 2477 O O . VAL B 1 17 ? 13.967 28.849 71.040 1.00 14.44 230 VAL B O 1
ATOM 2490 N N . ALA B 1 18 ? 13.281 27.098 69.806 1.00 13.54 231 ALA B N 1
ATOM 2491 C CA . ALA B 1 18 ? 12.401 27.919 68.965 1.00 15.38 231 ALA B CA 1
ATOM 2492 C C . ALA B 1 18 ? 11.280 28.593 69.799 1.00 15.39 231 ALA B C 1
ATOM 2493 O O . ALA B 1 18 ? 10.641 29.535 69.334 1.00 19.18 231 ALA B O 1
ATOM 2500 N N . ALA B 1 19 ? 11.040 28.087 71.006 1.00 12.63 232 ALA B N 1
ATOM 2501 C CA . ALA B 1 19 ? 10.048 28.647 71.929 1.00 12.61 232 ALA B CA 1
ATOM 2502 C C . ALA B 1 19 ? 10.578 29.810 72.765 1.00 11.53 232 ALA B C 1
ATOM 2503 O O . ALA B 1 19 ? 9.825 30.385 73.535 1.00 13.23 232 ALA B O 1
ATOM 2510 N N . VAL B 1 20 ? 11.850 30.159 72.622 1.00 11.03 233 VAL B N 1
ATOM 2511 C CA . VAL B 1 20 ? 12.454 31.106 73.539 1.00 11.04 233 VAL B CA 1
ATOM 2512 C C . VAL B 1 20 ? 12.960 32.346 72.782 1.00 11.87 233 VAL B C 1
ATOM 2513 O O . VAL B 1 20 ? 13.983 32.288 72.108 1.00 11.64 233 VAL B O 1
ATOM 2526 N N . PRO B 1 21 ? 12.259 33.488 72.921 1.00 14.83 234 PRO B N 1
ATOM 2527 C CA . PRO B 1 21 ? 12.645 34.715 72.208 1.00 17.61 234 PRO B CA 1
ATOM 2528 C C . PRO B 1 21 ? 14.087 35.142 72.382 1.00 18.53 234 PRO B C 1
ATOM 2529 O O . PRO B 1 21 ? 14.652 35.650 71.401 1.00 21.14 234 PRO B O 1
ATOM 2540 N N . LEU B 1 22 ? 14.689 34.961 73.549 1.00 20.17 235 LEU B N 1
ATOM 2541 C CA . LEU B 1 22 ? 16.065 35.402 73.761 1.00 22.34 235 LEU B CA 1
ATOM 2542 C C . LEU B 1 22 ? 16.995 34.719 72.768 1.00 21.63 235 LEU B C 1
ATOM 2543 O O . LEU B 1 22 ? 17.821 35.383 72.125 1.00 23.50 235 LEU B O 1
ATOM 2559 N N . PHE B 1 23 ? 16.837 33.396 72.630 1.00 22.75 236 PHE B N 1
ATOM 2560 C CA . PHE B 1 23 ? 17.716 32.605 71.782 1.00 21.80 236 PHE B CA 1
ATOM 2561 C C . PHE B 1 23 ? 17.421 32.975 70.338 1.00 18.49 236 PHE B C 1
ATOM 2562 O O . PHE B 1 23 ? 18.297 32.937 69.445 1.00 22.02 236 PHE B O 1
ATOM 2579 N N . GLN B 1 24 ? 16.177 33.338 70.089 1.00 19.70 237 GLN B N 1
ATOM 2580 C CA A GLN B 1 24 ? 15.849 33.839 68.772 0.52 16.62 237 GLN B CA 1
ATOM 2581 C CA B GLN B 1 24 ? 15.792 33.883 68.792 0.48 18.49 237 GLN B CA 1
ATOM 2582 C C . GLN B 1 24 ? 16.697 35.053 68.377 1.00 20.94 237 GLN B C 1
ATOM 2583 O O . GLN B 1 24 ? 16.986 35.234 67.219 1.00 23.84 237 GLN B O 1
ATOM 2610 N N . LYS B 1 25 ? 17.166 35.854 69.331 1.00 20.27 238 LYS B N 1
ATOM 2611 C CA . LYS B 1 25 ? 17.988 37.048 69.022 1.00 20.07 238 LYS B CA 1
ATOM 2612 C C . LYS B 1 25 ? 19.495 36.820 68.789 1.00 19.53 238 LYS B C 1
ATOM 2613 O O . LYS B 1 25 ? 20.225 37.746 68.469 1.00 20.82 238 LYS B O 1
ATOM 2631 N N . LEU B 1 26 ? 19.959 35.590 68.926 1.00 16.52 239 LEU B N 1
ATOM 2632 C CA . LEU B 1 26 ? 21.386 35.295 68.818 1.00 17.10 239 LEU B CA 1
ATOM 2633 C C . LEU B 1 26 ? 21.926 35.262 67.403 1.00 16.34 239 LEU B C 1
ATOM 2634 O O . LEU B 1 26 ? 21.236 34.899 66.447 1.00 16.83 239 LEU B O 1
ATOM 2650 N N . GLY B 1 27 ? 23.204 35.615 67.273 1.00 16.19 240 GLY B N 1
ATOM 2651 C CA . GLY B 1 27 ? 23.899 35.469 66.010 1.00 16.17 240 GLY B CA 1
ATOM 2652 C C . GLY B 1 27 ? 24.107 33.995 65.692 1.00 16.56 240 GLY B C 1
ATOM 2653 O O . GLY B 1 27 ? 23.973 33.145 66.549 1.00 16.08 240 GLY B O 1
ATOM 2657 N N . PRO B 1 28 ? 24.461 33.687 64.447 1.00 15.66 241 PRO B N 1
ATOM 2658 C CA . PRO B 1 28 ? 24.408 32.274 64.061 1.00 16.72 241 PRO B CA 1
ATOM 2659 C C . PRO B 1 28 ? 25.446 31.363 64.714 1.00 14.21 241 PRO B C 1
ATOM 2660 O O . PRO B 1 28 ? 25.097 30.274 65.106 1.00 12.24 241 PRO B O 1
ATOM 2671 N N . ALA B 1 29 ? 26.690 31.792 64.854 1.00 14.32 242 ALA B N 1
ATOM 2672 C CA . ALA B 1 29 ? 27.665 30.934 65.495 1.00 13.35 242 ALA B CA 1
ATOM 2673 C C . ALA B 1 29 ? 27.369 30.816 66.987 1.00 9.90 242 ALA B C 1
ATOM 2674 O O . ALA B 1 29 ? 27.514 29.744 67.564 1.00 10.46 242 ALA B O 1
ATOM 2681 N N . VAL B 1 30 ? 26.955 31.913 67.610 1.00 11.05 243 VAL B N 1
ATOM 2682 C CA . VAL B 1 30 ? 26.631 31.872 69.027 1.00 11.38 243 VAL B CA 1
ATOM 2683 C C . VAL B 1 30 ? 25.439 30.949 69.258 1.00 10.20 243 VAL B C 1
ATOM 2684 O O . VAL B 1 30 ? 25.434 30.175 70.205 1.00 10.98 243 VAL B O 1
ATOM 2697 N N . LEU B 1 31 ? 24.431 31.034 68.392 1.00 10.61 244 LEU B N 1
ATOM 2698 C CA . LEU B 1 31 ? 23.259 30.168 68.486 1.00 10.75 244 LEU B CA 1
ATOM 2699 C C . LEU B 1 31 ? 23.662 28.694 68.503 1.00 8.99 244 LEU B C 1
ATOM 2700 O O . LEU B 1 31 ? 23.249 27.921 69.345 1.00 9.74 244 LEU B O 1
ATOM 2716 N N . VAL B 1 32 ? 24.472 28.304 67.532 1.00 9.32 245 VAL B N 1
ATOM 2717 C CA . VAL B 1 32 ? 24.844 26.912 67.409 1.00 10.10 245 VAL B CA 1
ATOM 2718 C C . VAL B 1 32 ? 25.580 26.441 68.662 1.00 10.66 245 VAL B C 1
ATOM 2719 O O . VAL B 1 32 ? 25.315 25.367 69.181 1.00 12.48 245 VAL B O 1
ATOM 2732 N N . GLU B 1 33 ? 26.502 27.254 69.141 1.00 9.41 246 GLU B N 1
ATOM 2733 C CA A GLU B 1 33 ? 27.328 26.842 70.260 0.68 12.26 246 GLU B CA 1
ATOM 2734 C CA B GLU B 1 33 ? 27.346 26.923 70.271 0.32 11.34 246 GLU B CA 1
ATOM 2735 C C . GLU B 1 33 ? 26.525 26.819 71.550 1.00 11.94 246 GLU B C 1
ATOM 2736 O O . GLU B 1 33 ? 26.663 25.887 72.334 1.00 14.96 246 GLU B O 1
ATOM 2759 N N . ILE B 1 34 ? 25.657 27.792 71.776 1.00 12.20 247 ILE B N 1
ATOM 2760 C CA A ILE B 1 34 ? 24.925 27.815 73.025 0.54 15.06 247 ILE B CA 1
ATOM 2761 C CA B ILE B 1 34 ? 24.907 27.843 73.016 0.46 13.64 247 ILE B CA 1
ATOM 2762 C C . ILE B 1 34 ? 23.850 26.738 73.069 1.00 15.01 247 ILE B C 1
ATOM 2763 O O . ILE B 1 34 ? 23.628 26.142 74.108 1.00 16.16 247 ILE B O 1
ATOM 2793 N N . VAL B 1 35 ? 23.211 26.443 71.933 1.00 14.55 248 VAL B N 1
ATOM 2794 C CA . VAL B 1 35 ? 22.215 25.377 71.917 1.00 16.68 248 VAL B CA 1
ATOM 2795 C C . VAL B 1 35 ? 22.886 24.069 72.306 1.00 16.76 248 VAL B C 1
ATOM 2796 O O . VAL B 1 35 ? 22.298 23.239 72.971 1.00 18.18 248 VAL B O 1
ATOM 2809 N N . ARG B 1 36 ? 24.134 23.890 71.900 1.00 16.80 249 ARG B N 1
ATOM 2810 C CA . ARG B 1 36 ? 24.881 22.709 72.297 1.00 19.31 249 ARG B CA 1
ATOM 2811 C C . ARG B 1 36 ? 25.026 22.599 73.814 1.00 19.47 249 ARG B C 1
ATOM 2812 O O . ARG B 1 36 ? 25.018 21.510 74.369 1.00 21.65 249 ARG B O 1
ATOM 2820 N N . ALA B 1 37 ? 25.107 23.740 74.491 1.00 16.73 250 ALA B N 1
ATOM 2821 C CA . ALA B 1 37 ? 25.334 23.768 75.939 1.00 17.57 250 ALA B CA 1
ATOM 2822 C C . ALA B 1 37 ? 24.065 23.580 76.787 1.00 16.01 250 ALA B C 1
ATOM 2823 O O . ALA B 1 37 ? 24.151 23.270 77.972 1.00 16.67 250 ALA B O 1
ATOM 2830 N N . LEU B 1 38 ? 22.904 23.801 76.205 1.00 14.66 251 LEU B N 1
ATOM 2831 C CA . LEU B 1 38 ? 21.663 23.694 76.960 1.00 13.16 251 LEU B CA 1
ATOM 2832 C C . LEU B 1 38 ? 21.379 22.267 77.394 1.00 13.71 251 LEU B C 1
ATOM 2833 O O . LEU B 1 38 ? 21.749 21.308 76.702 1.00 14.85 251 LEU B O 1
ATOM 2849 N N . ARG B 1 39 ? 20.694 22.124 78.528 1.00 13.92 252 ARG B N 1
ATOM 2850 C CA . ARG B 1 39 ? 20.217 20.816 78.957 1.00 14.03 252 ARG B CA 1
ATOM 2851 C C . ARG B 1 39 ? 18.724 20.866 79.291 1.00 13.82 252 ARG B C 1
ATOM 2852 O O . ARG B 1 39 ? 18.276 21.700 80.058 1.00 15.09 252 ARG B O 1
ATOM 2860 N N . ALA B 1 40 ? 17.948 19.985 78.683 1.00 13.71 253 ALA B N 1
ATOM 2861 C CA . ALA B 1 40 ? 16.515 20.011 78.867 1.00 13.24 253 ALA B CA 1
ATOM 2862 C C . ALA B 1 40 ? 16.124 19.294 80.149 1.00 14.93 253 ALA B C 1
ATOM 2863 O O . ALA B 1 40 ? 16.739 18.305 80.517 1.00 15.99 253 ALA B O 1
ATOM 2870 N N . ARG B 1 41 ? 15.078 19.785 80.804 1.00 14.62 254 ARG B N 1
ATOM 2871 C CA . ARG B 1 41 ? 14.581 19.181 82.028 1.00 16.39 254 ARG B CA 1
ATOM 2872 C C . ARG B 1 41 ? 13.075 19.303 82.007 1.00 14.71 254 ARG B C 1
ATOM 2873 O O . ARG B 1 41 ? 12.540 20.296 81.519 1.00 16.99 254 ARG B O 1
ATOM 2894 N N . THR B 1 42 ? 12.397 18.309 82.556 1.00 14.61 255 THR B N 1
ATOM 2895 C CA . THR B 1 42 ? 10.956 18.354 82.699 1.00 14.04 255 THR B CA 1
ATOM 2896 C C . THR B 1 42 ? 10.646 18.211 84.181 1.00 15.21 255 THR B C 1
ATOM 2897 O O . THR B 1 42 ? 11.142 17.288 84.828 1.00 17.85 255 THR B O 1
ATOM 2908 N N . VAL B 1 43 ? 9.841 19.135 84.706 1.00 14.30 256 VAL B N 1
ATOM 2909 C CA . VAL B 1 43 ? 9.540 19.256 86.137 1.00 16.30 256 VAL B CA 1
ATOM 2910 C C . VAL B 1 43 ? 8.048 18.992 86.336 1.00 14.84 256 VAL B C 1
ATOM 2911 O O . VAL B 1 43 ? 7.222 19.575 85.647 1.00 15.03 256 VAL B O 1
ATOM 2924 N N . PRO B 1 44 ? 7.681 18.126 87.292 1.00 15.99 257 PRO B N 1
ATOM 2925 C CA . PRO B 1 44 ? 6.247 17.909 87.534 1.00 17.58 257 PRO B CA 1
ATOM 2926 C C . PRO B 1 44 ? 5.583 19.077 88.244 1.00 17.24 257 PRO B C 1
ATOM 2927 O O . PRO B 1 44 ? 6.281 19.807 88.949 1.00 14.89 257 PRO B O 1
ATOM 2938 N N . ALA B 1 45 ? 4.267 19.233 88.079 1.00 17.57 258 ALA B N 1
ATOM 2939 C CA . ALA B 1 45 ? 3.509 20.254 88.793 1.00 17.59 258 ALA B CA 1
ATOM 2940 C C . ALA B 1 45 ? 3.778 20.140 90.283 1.00 16.77 258 ALA B C 1
ATOM 2941 O O . ALA B 1 45 ? 3.795 19.045 90.839 1.00 17.01 258 ALA B O 1
ATOM 2948 N N . GLY B 1 46 ? 4.018 21.277 90.913 1.00 17.11 259 GLY B N 1
ATOM 2949 C CA . GLY B 1 46 ? 4.218 21.343 92.342 1.00 17.65 259 GLY B CA 1
ATOM 2950 C C . GLY B 1 46 ? 5.669 21.300 92.735 1.00 18.09 259 GLY B C 1
ATOM 2951 O O . GLY B 1 46 ? 6.002 21.602 93.875 1.00 20.40 259 GLY B O 1
ATOM 2955 N N . ALA B 1 47 ? 6.548 20.924 91.812 1.00 16.67 260 ALA B N 1
ATOM 2956 C CA . ALA B 1 47 ? 7.951 20.783 92.175 1.00 16.77 260 ALA B CA 1
ATOM 2957 C C . ALA B 1 47 ? 8.611 22.136 92.274 1.00 15.53 260 ALA B C 1
ATOM 2958 O O . ALA B 1 47 ? 8.340 23.036 91.490 1.00 14.88 260 ALA B O 1
ATOM 2965 N N . VAL B 1 48 ? 9.491 22.265 93.249 1.00 15.28 261 VAL B N 1
ATOM 2966 C CA . VAL B 1 48 ? 10.231 23.481 93.447 1.00 14.87 261 VAL B CA 1
ATOM 2967 C C . VAL B 1 48 ? 11.494 23.404 92.592 1.00 15.37 261 VAL B C 1
ATOM 2968 O O . VAL B 1 48 ? 12.202 22.396 92.602 1.00 17.69 261 VAL B O 1
ATOM 2981 N N . ILE B 1 49 ? 11.752 24.450 91.819 1.00 12.77 262 ILE B N 1
ATOM 2982 C CA . ILE B 1 49 ? 12.903 24.515 90.914 1.00 12.92 262 ILE B CA 1
ATOM 2983 C C . ILE B 1 49 ? 14.068 25.297 91.516 1.00 14.18 262 ILE B C 1
ATOM 2984 O O . ILE B 1 49 ? 15.203 24.830 91.469 1.00 15.96 262 ILE B O 1
ATOM 3000 N N . CYS B 1 50 ? 13.783 26.475 92.082 1.00 14.67 263 CYS B N 1
ATOM 3001 C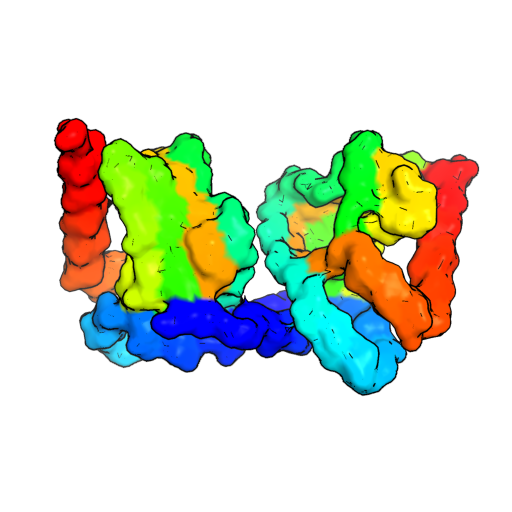 CA . CYS B 1 50 ? 14.770 27.327 92.785 1.00 15.51 263 CYS B CA 1
ATOM 3002 C C . CYS B 1 50 ? 14.193 27.573 94.181 1.00 13.30 263 CYS B C 1
ATOM 3003 O O . CYS B 1 50 ? 13.008 27.897 94.311 1.00 13.38 263 CYS B O 1
ATOM 3011 N N . ARG B 1 51 ? 15.026 27.415 95.209 1.00 12.34 264 ARG B N 1
ATOM 3012 C CA . ARG B 1 51 ? 14.628 27.706 96.590 1.00 12.92 264 ARG B CA 1
ATOM 3013 C C . ARG B 1 51 ? 15.387 28.921 97.106 1.00 11.71 264 ARG B C 1
ATOM 3014 O O . ARG B 1 51 ? 16.611 28.980 97.012 1.00 11.71 264 ARG B O 1
ATOM 3035 N N . ILE B 1 52 ? 14.662 29.853 97.715 1.00 10.70 265 ILE B N 1
ATOM 3036 C CA . ILE B 1 52 ? 15.281 31.004 98.323 1.00 11.05 265 ILE B CA 1
ATOM 3037 C C . ILE B 1 52 ? 16.443 30.606 99.237 1.00 11.49 265 ILE B C 1
ATOM 3038 O O . ILE B 1 52 ? 16.339 29.657 100.009 1.00 14.39 265 ILE B O 1
ATOM 3054 N N . GLY B 1 53 ? 17.574 31.288 99.094 1.00 10.68 266 GLY B N 1
ATOM 3055 C CA . GLY B 1 53 ? 18.731 31.077 99.937 1.00 12.55 266 GLY B CA 1
ATOM 3056 C C . GLY B 1 53 ? 19.691 30.003 99.488 1.00 14.71 266 GLY B C 1
ATOM 3057 O O . GLY B 1 53 ? 20.770 29.907 100.058 1.00 15.65 266 GLY B O 1
ATOM 3061 N N . GLU B 1 54 ? 19.347 29.195 98.485 1.00 14.91 267 GLU B N 1
ATOM 3062 C CA A GLU B 1 54 ? 20.270 28.158 98.051 0.56 16.73 267 GLU B CA 1
ATOM 3063 C CA B GLU B 1 54 ? 20.268 28.162 98.030 0.44 17.94 267 GLU B CA 1
ATOM 3064 C C . GLU B 1 54 ? 21.231 28.718 96.990 1.00 17.02 267 GLU B C 1
ATOM 3065 O O . GLU B 1 54 ? 20.964 29.736 96.349 1.00 17.29 267 GLU B O 1
ATOM 3086 N N . PRO B 1 55 ? 22.384 28.072 96.829 1.00 18.82 268 PRO B N 1
ATOM 3087 C CA . PRO B 1 55 ? 23.314 28.547 95.802 1.00 20.25 268 PRO B CA 1
ATOM 3088 C C . PRO B 1 55 ? 22.718 28.351 94.413 1.00 18.88 268 PRO B C 1
ATOM 3089 O O . PRO B 1 55 ? 21.949 27.403 94.200 1.00 20.31 268 PRO B O 1
ATOM 3100 N N . GLY B 1 56 ? 23.055 29.245 93.490 1.00 18.12 269 GLY B N 1
ATOM 3101 C CA . GLY B 1 56 ? 22.625 29.125 92.106 1.00 18.78 269 GLY B CA 1
ATOM 3102 C C . GLY B 1 56 ? 23.781 28.899 91.149 1.00 20.08 269 GLY B C 1
ATOM 3103 O O . GLY B 1 56 ? 24.721 29.690 91.104 1.00 24.01 269 GLY B O 1
ATOM 3107 N N . ASP B 1 57 ? 23.714 27.823 90.378 1.00 18.73 270 ASP B N 1
ATOM 3108 C CA . ASP B 1 57 ? 24.786 27.509 89.449 1.00 22.37 270 ASP B CA 1
ATOM 3109 C C . ASP B 1 57 ? 24.280 27.301 88.033 1.00 19.44 270 ASP B C 1
ATOM 3110 O O . ASP B 1 57 ? 25.026 26.894 87.159 1.00 20.88 270 ASP B O 1
ATOM 3119 N N . ARG B 1 58 ? 23.007 27.589 87.811 1.00 17.78 271 ARG B N 1
ATOM 3120 C CA . ARG B 1 58 ? 22.423 27.541 86.478 1.00 16.02 271 ARG B CA 1
ATOM 3121 C C . ARG B 1 58 ? 21.220 28.443 86.405 1.00 13.66 271 ARG B C 1
ATOM 3122 O O . ARG B 1 58 ? 20.722 28.897 87.433 1.00 13.08 271 ARG B O 1
ATOM 3143 N N . MET B 1 59 ? 20.807 28.759 85.188 1.00 13.19 272 MET B N 1
ATOM 3144 C CA A MET B 1 59 ? 19.543 29.449 84.988 0.71 12.44 272 MET B CA 1
ATOM 3145 C CA B MET B 1 59 ? 19.569 29.481 84.952 0.29 12.02 272 MET B CA 1
ATOM 3146 C C . MET B 1 59 ? 18.711 28.678 83.982 1.00 11.38 272 MET B C 1
ATOM 3147 O O . MET B 1 59 ? 19.169 27.691 83.398 1.00 11.72 272 MET B O 1
ATOM 3174 N N . PHE B 1 60 ? 17.478 29.119 83.810 1.00 11.29 273 PHE B N 1
ATOM 3175 C CA . PHE B 1 60 ? 16.471 28.320 83.121 1.00 10.18 273 PHE B CA 1
ATOM 3176 C C . PHE B 1 60 ? 15.645 29.142 82.175 1.00 9.25 273 PHE B C 1
ATOM 3177 O O . PHE B 1 60 ? 15.372 30.292 82.437 1.00 10.03 273 PHE B O 1
ATOM 3194 N N . PHE B 1 61 ? 15.240 28.513 81.079 1.00 10.21 274 PHE B N 1
ATOM 3195 C CA . PHE B 1 61 ? 14.340 29.105 80.113 1.00 8.94 274 PHE B CA 1
ATOM 3196 C C . PHE B 1 61 ? 13.120 28.206 80.012 1.00 9.21 274 PHE B C 1
ATOM 3197 O O . PHE B 1 61 ? 13.252 26.990 79.932 1.00 8.92 274 PHE B O 1
ATOM 3214 N N . VAL B 1 62 ? 11.936 28.800 80.0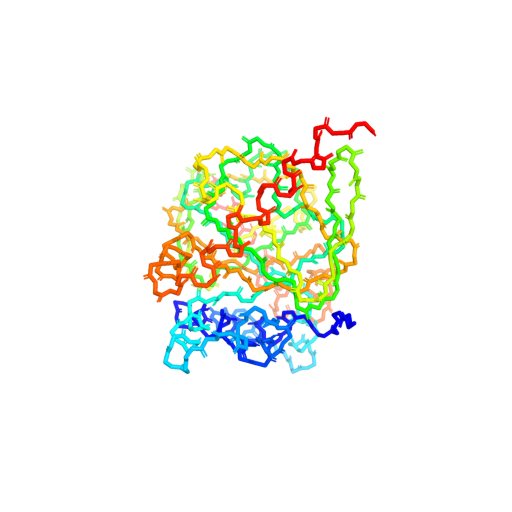29 1.00 9.15 275 VAL B N 1
ATOM 3215 C CA . VAL B 1 62 ? 10.694 28.043 79.971 1.00 8.52 275 VAL B CA 1
ATOM 3216 C C . VAL B 1 62 ? 10.317 27.769 78.525 1.00 8.00 275 VAL B C 1
ATOM 3217 O O . VAL B 1 62 ? 10.165 28.696 77.738 1.00 9.28 275 VAL B O 1
ATOM 3230 N N . VAL B 1 63 ? 10.147 26.492 78.195 1.00 8.61 276 VAL B N 1
ATOM 3231 C CA . VAL B 1 63 ? 9.669 26.064 76.880 1.00 9.00 276 VAL B CA 1
ATOM 3232 C C . VAL B 1 63 ? 8.156 25.898 76.895 1.00 8.94 276 VAL B C 1
ATOM 3233 O O . VAL B 1 63 ? 7.467 26.335 75.979 1.00 10.34 276 VAL B O 1
ATOM 3246 N N . GLU B 1 64 ? 7.635 25.264 77.947 1.00 9.96 277 GLU B N 1
ATOM 3247 C CA . GLU B 1 64 ? 6.216 25.038 78.072 1.00 8.86 277 GLU B CA 1
ATOM 3248 C C . GLU B 1 64 ? 5.860 24.953 79.549 1.00 9.40 277 GLU B C 1
ATOM 3249 O O . GLU B 1 64 ? 6.642 24.453 80.358 1.00 9.57 277 GLU B O 1
ATOM 3260 N N . GLY B 1 65 ? 4.674 25.449 79.882 1.00 9.42 278 GLY B N 1
ATOM 3261 C CA . GLY B 1 65 ? 4.165 25.389 81.237 1.00 8.56 278 GLY B CA 1
ATOM 3262 C C . GLY B 1 65 ? 4.300 26.719 81.964 1.00 8.74 278 GLY B C 1
ATOM 3263 O O . GLY B 1 65 ? 4.805 27.684 81.413 1.00 10.42 278 GLY B O 1
ATOM 3267 N N . SER B 1 66 ? 3.818 26.753 83.205 1.00 10.52 279 SER B N 1
ATOM 3268 C CA A SER B 1 66 ? 3.907 27.968 83.999 0.33 12.51 279 SER B CA 1
ATOM 3269 C CA B SER B 1 66 ? 3.852 27.956 84.027 0.67 12.50 279 SER B CA 1
ATOM 3270 C C . SER B 1 66 ? 4.575 27.707 85.329 1.00 10.52 279 SER B C 1
ATOM 3271 O O . SER B 1 66 ? 4.356 26.677 85.970 1.00 10.60 279 SER B O 1
ATOM 3286 N N . VAL B 1 67 ? 5.426 28.653 85.728 1.00 11.32 280 VAL B N 1
ATOM 3287 C CA . VAL B 1 67 ? 6.017 28.654 87.048 1.00 11.27 280 VAL B CA 1
ATOM 3288 C C . VAL B 1 67 ? 5.496 29.833 87.841 1.00 9.82 280 VAL B C 1
ATOM 3289 O O . VAL B 1 67 ? 5.122 30.879 87.320 1.00 9.95 280 VAL B O 1
ATOM 3302 N N . SER B 1 68 ? 5.456 29.612 89.137 1.00 9.42 281 SER B N 1
ATOM 3303 C CA A SER B 1 68 ? 5.156 30.640 90.091 0.53 8.57 281 SER B CA 1
ATOM 3304 C CA B SER B 1 68 ? 5.163 30.661 90.096 0.47 7.59 281 SER B CA 1
ATOM 3305 C C . SER B 1 68 ? 6.464 31.131 90.723 1.00 7.71 281 SER B C 1
ATOM 3306 O O . SER B 1 68 ? 7.338 30.323 91.011 1.00 9.74 281 SER B O 1
ATOM 3321 N N . VAL B 1 69 ? 6.550 32.437 90.946 1.00 7.85 282 VAL B N 1
ATOM 3322 C CA . VAL B 1 69 ? 7.687 33.051 91.600 1.00 7.39 282 VAL B CA 1
ATOM 3323 C C . VAL B 1 69 ? 7.193 33.641 92.920 1.00 8.13 282 VAL B C 1
ATOM 3324 O O . VAL B 1 69 ? 6.363 34.546 92.916 1.00 9.05 282 VAL B O 1
ATOM 3337 N N . ALA B 1 70 ? 7.677 33.096 94.029 1.00 8.08 283 ALA B N 1
ATOM 3338 C CA . ALA B 1 70 ? 7.366 33.572 95.360 1.00 9.10 283 ALA B CA 1
ATOM 3339 C C . ALA B 1 70 ? 8.454 34.572 95.746 1.00 9.34 283 ALA B C 1
ATOM 3340 O O . ALA B 1 70 ? 9.639 34.219 95.914 1.00 10.01 283 ALA B O 1
ATOM 3347 N N . SER B 1 71 ? 8.024 35.817 95.858 1.00 10.37 284 SER B N 1
ATOM 3348 C CA . SER B 1 71 ? 8.861 36.963 96.126 1.00 10.17 284 SER B CA 1
ATOM 3349 C C . SER B 1 71 ? 7.938 37.998 96.746 1.00 11.39 284 SER B C 1
ATOM 3350 O O . SER B 1 71 ? 6.737 37.728 96.920 1.00 12.34 284 SER B O 1
ATOM 3358 N N . PRO B 1 72 ? 8.455 39.184 97.084 1.00 12.57 285 PRO B N 1
ATOM 3359 C CA . PRO B 1 72 ? 7.545 40.136 97.731 1.00 14.53 285 PRO B CA 1
ATOM 3360 C C . PRO B 1 72 ? 6.312 40.518 96.902 1.00 14.69 285 PRO B C 1
ATOM 3361 O O . PRO B 1 72 ? 5.276 40.865 97.465 1.00 16.63 285 PRO B O 1
ATOM 3372 N N . ASN B 1 73 ? 6.435 40.484 95.584 1.00 11.16 286 ASN B N 1
ATOM 3373 C CA . ASN B 1 73 ? 5.304 40.644 94.665 1.00 12.28 286 ASN B CA 1
ATOM 3374 C C . ASN B 1 73 ? 5.227 39.434 93.748 1.00 11.09 286 ASN B C 1
ATOM 3375 O O . ASN B 1 73 ? 5.821 39.431 92.667 1.00 11.09 286 ASN B O 1
ATOM 3386 N N . PRO B 1 74 ? 4.532 38.380 94.199 1.00 11.38 287 PRO B N 1
ATOM 3387 C CA . PRO B 1 74 ? 4.521 37.147 93.421 1.00 10.78 287 PRO B CA 1
ATOM 3388 C C . PRO B 1 74 ? 4.085 37.346 91.972 1.00 10.81 287 PRO B C 1
ATOM 3389 O O . PRO B 1 74 ? 3.239 38.174 91.637 1.00 11.71 287 PRO B O 1
ATOM 3400 N N . SER B 1 75 ? 4.687 36.545 91.118 1.00 8.56 288 SER B N 1
ATOM 3401 C CA . SER B 1 75 ? 4.416 36.590 89.695 1.00 7.87 288 SER B CA 1
ATOM 3402 C C . SER B 1 75 ? 4.407 35.203 89.104 1.00 8.07 288 SER B C 1
ATOM 3403 O O . SER B 1 75 ? 4.663 34.218 89.783 1.00 9.71 288 SER B O 1
ATOM 3411 N N . GLU B 1 76 ? 4.064 35.148 87.828 1.00 8.65 289 GLU B N 1
ATOM 3412 C CA . GLU B 1 76 ? 4.140 33.910 87.061 1.00 9.36 289 GLU B CA 1
ATOM 3413 C C . GLU B 1 76 ? 5.021 34.141 85.848 1.00 9.77 289 GLU B C 1
ATOM 3414 O O . GLU B 1 76 ? 5.127 35.270 85.356 1.00 12.35 289 GLU B O 1
ATOM 3426 N N . LEU B 1 77 ? 5.622 33.063 85.377 1.00 8.72 290 LEU B N 1
ATOM 3427 C CA . LEU B 1 77 ? 6.398 33.070 84.148 1.00 8.68 290 LEU B CA 1
ATOM 3428 C C . LEU B 1 77 ? 5.925 31.915 83.294 1.00 8.41 290 LEU B C 1
ATOM 3429 O O . LEU B 1 77 ? 5.668 30.822 83.810 1.00 12.95 290 LEU B O 1
ATOM 3445 N N . GLY B 1 78 ? 5.810 32.155 81.995 1.00 8.43 291 GLY B N 1
ATOM 3446 C CA . GLY B 1 78 ? 5.340 31.151 81.061 1.00 9.18 291 GLY B CA 1
ATOM 3447 C C . GLY B 1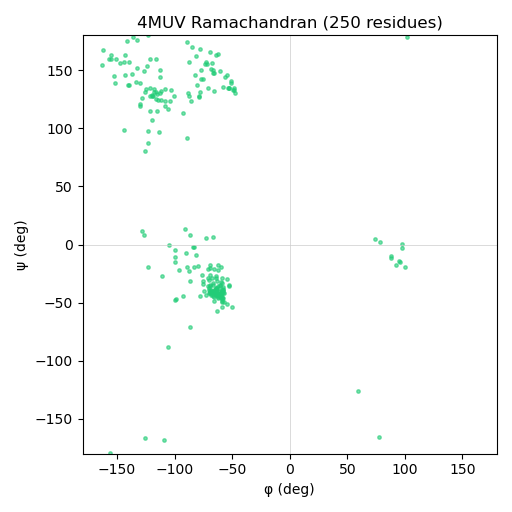 78 ? 6.321 30.947 79.915 1.00 8.36 291 GLY B C 1
ATOM 3448 O O . GLY B 1 78 ? 7.485 31.356 79.977 1.00 9.44 291 GLY B O 1
ATOM 3452 N N . PRO B 1 79 ? 5.869 30.268 78.860 1.00 8.81 292 PRO B N 1
ATOM 3453 C CA . PRO B 1 79 ? 6.737 29.988 77.717 1.00 10.16 292 PRO B CA 1
ATOM 3454 C C . PRO B 1 79 ? 7.508 31.205 77.228 1.00 8.91 292 PRO B C 1
ATOM 3455 O O . PRO B 1 79 ? 6.957 32.277 77.040 1.00 10.52 292 PRO B O 1
ATOM 3466 N N . GLY B 1 80 ? 8.809 31.014 77.069 1.00 9.19 293 GLY B N 1
ATOM 3467 C CA . GLY B 1 80 ? 9.709 32.042 76.583 1.00 10.69 293 GLY B CA 1
ATOM 3468 C C . GLY B 1 80 ? 10.410 32.815 77.681 1.00 10.21 293 GLY B C 1
ATOM 3469 O O . GLY B 1 80 ? 11.398 33.493 77.416 1.00 13.32 293 GLY B O 1
ATOM 3473 N N . ALA B 1 81 ? 9.927 32.711 78.917 1.00 8.49 294 ALA B N 1
ATOM 3474 C CA . ALA B 1 81 ? 10.522 33.450 80.018 1.00 9.13 294 ALA B CA 1
ATOM 3475 C C . ALA B 1 81 ? 11.792 32.784 80.476 1.00 9.36 294 ALA B C 1
ATOM 3476 O O . ALA B 1 81 ? 12.063 31.625 80.156 1.00 9.74 294 ALA B O 1
ATOM 3483 N N . PHE B 1 82 ? 12.542 33.489 81.306 1.00 8.66 295 PHE B N 1
ATOM 3484 C CA . PHE B 1 82 ? 13.715 32.917 81.943 1.00 8.33 295 PHE B CA 1
ATOM 3485 C C . PHE B 1 82 ? 13.818 33.351 83.392 1.00 8.01 295 PHE B C 1
ATOM 3486 O O . PHE B 1 82 ? 13.223 34.357 83.796 1.00 8.53 295 PHE B O 1
ATOM 3503 N N . PHE B 1 83 ? 14.527 32.550 84.178 1.00 8.42 296 PHE B N 1
ATOM 3504 C CA . PHE B 1 83 ? 14.711 32.834 85.589 1.00 8.86 296 PHE B CA 1
ATOM 3505 C C . PHE B 1 83 ? 15.981 32.157 86.077 1.00 8.96 296 PHE B C 1
ATOM 3506 O O . PHE B 1 83 ? 16.471 31.202 85.464 1.00 9.67 296 PHE B O 1
ATOM 3523 N N . GLY B 1 84 ? 16.498 32.652 87.191 1.00 8.74 297 GLY B N 1
ATOM 3524 C CA . GLY B 1 84 ? 17.714 32.122 87.785 1.00 8.28 297 GLY B CA 1
ATOM 3525 C C . GLY B 1 84 ? 18.962 32.923 87.422 1.00 9.58 297 GLY B C 1
ATOM 3526 O O . GLY B 1 84 ? 20.074 32.621 87.882 1.00 10.83 297 GLY B O 1
ATOM 3530 N N . GLU B 1 85 ? 18.791 33.971 86.637 1.00 9.22 298 GLU B N 1
ATOM 3531 C CA . GLU B 1 85 ? 19.923 34.777 86.219 1.00 10.42 298 GLU B CA 1
ATOM 3532 C C . GLU B 1 85 ? 20.505 35.599 87.368 1.00 11.86 298 GLU B C 1
ATOM 3533 O O . GLU B 1 85 ? 21.693 35.905 87.361 1.00 12.87 298 GLU B O 1
ATOM 3545 N N . MET B 1 86 ? 19.680 35.970 88.340 1.00 10.94 299 MET B N 1
ATOM 3546 C CA . MET B 1 86 ? 20.167 36.914 89.352 1.00 11.03 299 MET B CA 1
ATOM 3547 C C . MET B 1 86 ? 21.351 36.341 90.157 1.00 11.56 299 MET B C 1
ATOM 3548 O O . MET B 1 86 ? 22.336 37.029 90.376 1.00 13.16 299 MET B O 1
ATOM 3562 N N . ALA B 1 87 ? 21.263 35.073 90.553 1.00 11.78 300 ALA B N 1
ATOM 3563 C CA . ALA B 1 87 ? 22.322 34.454 91.329 1.00 12.92 300 ALA B CA 1
ATOM 3564 C C . ALA B 1 87 ? 23.598 34.326 90.498 1.00 13.19 300 ALA B C 1
ATOM 3565 O O . ALA B 1 87 ? 24.701 34.448 91.016 1.00 16.12 300 ALA B O 1
ATOM 3572 N N . LEU B 1 88 ? 23.454 34.072 89.207 1.00 13.49 301 LEU B N 1
ATOM 3573 C CA . LEU B 1 88 ? 24.627 33.902 88.353 1.00 15.10 301 LEU B CA 1
ATOM 3574 C C . LEU B 1 88 ? 25.349 35.216 88.200 1.00 16.00 301 LEU B C 1
ATOM 3575 O O . LEU B 1 88 ? 26.560 35.260 88.174 1.00 17.36 301 LEU B O 1
ATOM 3591 N N . ILE B 1 89 ? 24.599 36.296 88.077 1.00 14.44 302 ILE B N 1
ATOM 3592 C CA . ILE B 1 89 ? 25.184 37.603 87.862 1.00 14.29 302 ILE B CA 1
ATOM 3593 C C . ILE B 1 89 ? 25.859 38.117 89.127 1.00 15.96 302 ILE B C 1
ATOM 3594 O O . ILE B 1 89 ? 26.964 38.653 89.071 1.00 17.32 302 ILE B O 1
ATOM 3610 N N . SER B 1 90 ? 25.203 37.956 90.269 1.00 16.34 303 SER B N 1
ATOM 3611 C CA . SER B 1 90 ? 25.671 38.594 91.507 1.00 17.84 303 SER B CA 1
ATOM 3612 C C . SER B 1 90 ? 26.527 37.715 92.397 1.00 19.24 303 SER B C 1
ATOM 3613 O O . SER B 1 90 ? 27.235 38.221 93.279 1.00 20.46 303 SER B O 1
ATOM 3621 N N . GLY B 1 91 ? 26.402 36.407 92.238 1.00 18.13 304 GLY B N 1
ATOM 3622 C CA . GLY B 1 91 ? 27.001 35.467 93.168 1.00 19.41 304 GLY B CA 1
ATOM 3623 C C . GLY B 1 91 ? 26.230 35.289 94.467 1.00 19.40 304 GLY B C 1
ATOM 3624 O O . GLY B 1 91 ? 26.677 34.557 95.354 1.00 22.76 304 GLY B O 1
ATOM 3628 N N . GLU B 1 92 ? 25.089 35.965 94.610 1.00 17.82 305 GLU B N 1
ATOM 3629 C CA . GLU B 1 92 ? 24.285 35.876 95.823 1.00 18.35 305 GLU B CA 1
ATOM 3630 C C . GLU B 1 92 ? 23.431 34.613 95.746 1.00 17.87 305 GLU B C 1
ATOM 3631 O O . GLU B 1 92 ? 23.211 34.063 94.657 1.00 18.14 305 GLU B O 1
ATOM 3643 N N . PRO B 1 93 ? 22.904 34.167 96.895 1.00 18.56 306 PRO B N 1
ATOM 3644 C CA . PRO B 1 93 ? 21.992 33.020 96.887 1.00 17.18 306 PRO B CA 1
ATOM 3645 C C . PRO B 1 93 ? 20.726 33.318 96.084 1.00 14.84 306 PRO B C 1
ATOM 3646 O O . PRO B 1 93 ? 20.429 34.481 95.824 1.00 15.50 306 PRO B O 1
ATOM 3657 N N . ARG B 1 94 ? 19.972 32.290 95.723 1.00 12.98 307 ARG B N 1
ATOM 3658 C CA . ARG B 1 94 ? 18.682 32.530 95.084 1.00 11.92 307 ARG B CA 1
ATOM 3659 C C . ARG B 1 94 ? 17.861 33.513 95.927 1.00 10.53 307 ARG B C 1
ATOM 3660 O O . ARG B 1 94 ? 17.811 33.405 97.152 1.00 11.43 307 ARG B O 1
ATOM 3681 N N . SER B 1 95 ? 17.160 34.418 95.248 1.00 10.37 308 SER B N 1
ATOM 3682 C CA . SER B 1 95 ? 16.456 35.520 95.904 1.00 10.91 308 SER B CA 1
ATOM 3683 C C . SER B 1 95 ? 14.948 35.314 95.957 1.00 10.83 308 SER B C 1
ATOM 3684 O O . SER B 1 95 ? 14.226 36.151 96.501 1.00 13.58 308 SER B O 1
ATOM 3692 N N . ALA B 1 96 ? 14.465 34.200 95.416 1.00 10.19 309 ALA B N 1
ATOM 3693 C CA . ALA B 1 96 ? 13.038 33.865 95.352 1.00 9.60 309 ALA B CA 1
ATOM 3694 C C . ALA B 1 96 ? 12.909 32.364 95.214 1.00 9.07 309 ALA B C 1
ATOM 3695 O O . ALA B 1 96 ? 13.855 31.706 94.804 1.00 9.87 309 ALA B O 1
ATOM 3702 N N . THR B 1 97 ? 11.738 31.840 95.548 1.00 8.74 310 THR B N 1
ATOM 3703 C CA . THR B 1 97 ? 11.433 30.423 95.320 1.00 8.68 310 THR B CA 1
ATOM 3704 C C . THR B 1 97 ? 10.590 30.332 94.064 1.00 8.64 310 THR B C 1
ATOM 3705 O O . THR B 1 97 ? 9.577 31.027 93.932 1.00 10.11 310 THR B O 1
ATOM 3716 N N . VAL B 1 98 ? 11.007 29.483 93.130 1.00 9.02 311 VAL B N 1
ATOM 3717 C CA . VAL B 1 98 ? 10.333 29.322 91.851 1.00 8.14 311 VAL B CA 1
ATOM 3718 C C . VAL B 1 98 ? 9.896 27.875 91.768 1.00 8.32 311 VAL B C 1
ATOM 3719 O O . VAL B 1 98 ? 10.708 26.972 91.934 1.00 10.08 311 VAL B O 1
ATOM 3732 N N . SER B 1 99 ? 8.613 27.673 91.485 1.00 9.75 312 SER B N 1
ATOM 3733 C CA . SER B 1 99 ? 7.988 26.352 91.520 1.00 10.40 312 SER B CA 1
ATOM 3734 C C . SER B 1 99 ? 7.155 26.130 90.261 1.00 11.87 312 SER B C 1
ATOM 3735 O O . SER B 1 99 ? 6.637 27.066 89.689 1.00 12.75 312 SER B O 1
ATOM 3743 N N . ALA B 1 100 ? 7.002 24.876 89.851 1.00 12.14 313 ALA B N 1
ATOM 3744 C CA . ALA B 1 100 ? 6.141 24.566 88.738 1.00 11.39 313 ALA B CA 1
ATOM 3745 C C . ALA B 1 100 ? 4.672 24.562 89.161 1.00 12.08 313 ALA B C 1
ATOM 3746 O O . ALA B 1 100 ? 4.295 23.892 90.132 1.00 14.63 313 ALA B O 1
ATOM 3753 N N . ALA B 1 101 ? 3.841 25.316 88.454 1.00 11.80 314 ALA B N 1
ATOM 3754 C CA . ALA B 1 101 ? 2.401 25.275 88.681 1.00 13.88 314 ALA B CA 1
ATOM 3755 C C . ALA B 1 101 ? 1.750 24.161 87.862 1.00 15.08 314 ALA B C 1
ATOM 3756 O O . ALA B 1 101 ? 0.776 23.571 88.275 1.00 18.58 314 ALA B O 1
ATOM 3763 N N . THR B 1 102 ? 2.324 23.886 86.703 1.00 13.71 315 THR B N 1
ATOM 3764 C CA . THR B 1 102 ? 1.930 22.828 85.787 1.00 13.61 315 THR B CA 1
ATOM 3765 C C . THR B 1 102 ? 3.136 21.940 85.564 1.00 12.72 315 THR B C 1
ATOM 3766 O O . THR B 1 102 ? 4.195 22.242 86.076 1.00 12.81 315 THR B O 1
ATOM 3777 N N . THR B 1 103 ? 3.022 20.889 84.756 1.00 13.18 316 THR B N 1
ATOM 3778 C CA . THR B 1 103 ? 4.237 20.281 84.232 1.00 12.67 316 THR B CA 1
ATOM 3779 C C . THR B 1 103 ? 4.972 21.383 83.489 1.00 11.36 316 THR B C 1
ATOM 3780 O O . THR B 1 103 ? 4.366 22.142 82.750 1.00 11.76 316 THR B O 1
ATOM 3791 N N . VAL B 1 104 ? 6.270 21.469 83.699 1.00 9.52 317 VAL B N 1
ATOM 3792 C CA . VAL B 1 104 ? 7.085 22.503 83.060 1.00 9.29 317 VAL B CA 1
ATOM 3793 C C . VAL B 1 104 ? 8.254 21.879 82.315 1.00 9.54 317 VAL B C 1
ATOM 3794 O O . VAL B 1 104 ? 8.989 21.059 82.859 1.00 11.98 317 VAL B O 1
ATOM 3807 N N . SER B 1 105 ? 8.416 22.306 81.074 1.00 9.88 318 SER B N 1
ATOM 3808 C CA . SER B 1 105 ? 9.558 21.911 80.270 1.00 10.57 318 SER B CA 1
ATOM 3809 C C . SER B 1 105 ? 10.509 23.094 80.224 1.00 8.43 318 SER B C 1
ATOM 3810 O O . SER B 1 105 ? 10.122 24.182 79.802 1.00 9.09 318 SER B O 1
ATOM 3818 N N . LEU B 1 106 ? 11.749 22.852 80.658 1.00 9.89 319 LEU B N 1
ATOM 3819 C CA . LEU B 1 106 ? 12.770 23.873 80.780 1.00 11.04 319 LEU B CA 1
ATOM 3820 C C . LEU B 1 106 ? 13.985 23.533 79.947 1.00 10.38 319 LEU B C 1
ATOM 3821 O O . LEU B 1 106 ? 14.261 22.366 79.652 1.00 10.36 319 LEU B O 1
ATOM 3837 N N . LEU B 1 107 ? 14.764 24.559 79.666 1.00 10.57 320 LEU B N 1
ATOM 3838 C CA . LEU B 1 107 ? 16.127 24.392 79.178 1.00 10.23 320 LEU B CA 1
ATOM 3839 C C . LEU B 1 107 ? 17.028 25.071 80.218 1.00 11.81 320 LEU B C 1
ATOM 3840 O O . LEU B 1 107 ? 16.799 26.219 80.603 1.00 14.12 320 LEU B O 1
ATOM 3856 N N . SER B 1 108 ? 18.036 24.353 80.675 1.00 13.07 321 SER B N 1
ATOM 3857 C CA A SER B 1 108 ? 18.951 24.891 81.674 0.55 14.26 321 SER B CA 1
ATOM 3858 C CA B SER B 1 108 ? 18.974 24.807 81.692 0.45 13.99 321 SER B CA 1
ATOM 3859 C C . SER B 1 108 ? 20.296 25.245 81.059 1.00 12.98 321 SER B C 1
ATOM 3860 O O . SER B 1 108 ? 20.783 24.596 80.112 1.00 14.57 321 SER B O 1
ATOM 3875 N N . LEU B 1 109 ? 20.887 26.297 81.610 1.00 15.01 322 LEU B N 1
ATOM 3876 C CA . LEU B 1 109 ? 22.170 26.801 81.190 1.00 16.80 322 LEU B CA 1
ATOM 3877 C C . LEU B 1 109 ? 23.084 26.982 82.408 1.00 16.03 322 LEU B C 1
ATOM 3878 O O . LEU B 1 109 ? 22.748 27.711 83.319 1.00 15.57 322 LEU B O 1
ATOM 3894 N N . HIS B 1 110 ? 24.205 26.277 82.426 1.00 18.04 323 HIS B N 1
ATOM 3895 C CA . HIS B 1 110 ? 25.130 26.366 83.548 1.00 20.80 323 HIS B CA 1
ATOM 3896 C C . HIS B 1 110 ? 25.859 27.695 83.522 1.00 18.58 323 HIS B C 1
ATOM 3897 O O . HIS B 1 110 ? 26.001 28.324 82.473 1.00 18.05 323 HIS B O 1
ATOM 3912 N N . SER B 1 111 ? 26.334 28.088 84.699 1.00 20.65 324 SER B N 1
ATOM 3913 C CA A SER B 1 111 ? 27.028 29.355 84.880 0.49 21.82 324 SER B CA 1
ATOM 3914 C CA B SER B 1 111 ? 27.063 29.338 84.901 0.51 21.77 324 SER B CA 1
ATOM 3915 C C . SER B 1 111 ? 28.098 29.630 83.832 1.00 19.60 324 SER B C 1
ATOM 3916 O O . SER B 1 111 ? 28.126 30.710 83.249 1.00 19.32 324 SER B O 1
ATOM 3931 N N . ALA B 1 112 ? 28.972 28.653 83.571 1.00 22.85 325 ALA B N 1
ATOM 3932 C CA . ALA B 1 112 ? 30.066 28.883 82.635 1.00 22.97 325 ALA B CA 1
ATOM 3933 C C . ALA B 1 112 ? 29.570 29.220 81.243 1.00 21.02 325 ALA B C 1
ATOM 3934 O O . ALA B 1 112 ? 30.095 30.106 80.579 1.00 22.40 325 ALA B O 1
ATOM 3941 N N . ASP B 1 113 ? 28.513 28.537 80.817 1.00 18.70 326 ASP B N 1
ATOM 3942 C CA . ASP B 1 113 ? 27.949 28.768 79.500 1.00 19.41 326 ASP B CA 1
ATOM 3943 C C . ASP B 1 113 ? 27.144 30.072 79.452 1.00 16.42 326 ASP B C 1
ATOM 3944 O O . ASP B 1 113 ? 27.142 30.768 78.444 1.00 17.98 326 ASP B O 1
ATOM 3953 N N . PHE B 1 114 ? 26.487 30.423 80.555 1.00 16.18 327 PHE B N 1
ATOM 3954 C CA . PHE B 1 114 ? 25.842 31.729 80.672 1.00 15.59 327 PHE B CA 1
ATOM 3955 C C . PHE B 1 114 ? 26.871 32.863 80.501 1.00 14.43 327 PHE B C 1
ATOM 3956 O O . PHE B 1 114 ? 26.613 33.831 79.800 1.00 17.00 327 PHE B O 1
ATOM 3973 N N . GLN B 1 115 ? 28.058 32.705 81.079 1.00 18.61 328 GLN B N 1
ATOM 3974 C CA . GLN B 1 115 ? 29.092 33.741 80.949 1.00 22.72 328 GLN B CA 1
ATOM 3975 C C . GLN B 1 115 ? 29.585 33.865 79.514 1.00 23.33 328 GLN B C 1
ATOM 3976 O O . GLN B 1 115 ? 29.789 34.954 79.004 1.00 25.52 328 GLN B O 1
ATOM 3990 N N . MET B 1 116 ? 29.753 32.743 78.838 1.00 23.04 329 MET B N 1
ATOM 3991 C CA A MET B 1 116 ? 30.157 32.838 77.458 0.51 23.49 329 MET B CA 1
ATOM 3992 C CA B MET B 1 116 ? 30.141 32.722 77.431 0.49 23.61 329 MET B CA 1
ATOM 3993 C C . MET B 1 116 ? 29.088 33.400 76.588 1.00 24.90 329 MET B C 1
ATOM 3994 O O . MET B 1 116 ? 29.399 34.156 75.674 1.00 28.56 329 MET B O 1
ATOM 4021 N N . LEU B 1 117 ? 27.836 33.059 76.886 1.00 22.41 330 LEU B N 1
ATOM 4022 C CA . LEU B 1 117 ? 26.730 33.635 76.173 1.00 22.32 330 LEU B CA 1
ATOM 4023 C C . LEU B 1 117 ? 26.846 35.130 76.379 1.00 20.98 330 LEU B C 1
ATOM 4024 O O . LEU B 1 117 ? 26.886 35.881 75.417 1.00 22.70 330 LEU B O 1
ATOM 4040 N N . CYS B 1 118 ? 26.933 35.570 77.637 1.00 21.25 331 CYS B N 1
ATOM 4041 C CA . CYS B 1 118 ? 27.024 36.995 77.911 1.00 21.97 331 CYS B CA 1
ATOM 4042 C C . CYS B 1 118 ? 28.266 37.626 77.298 1.00 22.85 331 CYS B C 1
ATOM 4043 O O . CYS B 1 118 ? 28.156 38.713 76.743 1.00 26.58 331 CYS B O 1
ATOM 4051 N N . SER B 1 119 ? 29.427 36.964 77.404 1.00 22.95 332 SER B N 1
ATOM 4052 C CA . SER B 1 119 ? 30.688 37.499 76.860 1.00 25.06 332 SER B CA 1
ATOM 4053 C C . SER B 1 119 ? 30.626 37.583 75.335 1.00 25.43 332 SER B C 1
ATOM 4054 O O . SER B 1 119 ? 31.350 38.363 74.724 1.00 27.55 332 SER B O 1
ATOM 4061 N N . SER B 1 120 ? 29.720 36.812 74.734 1.00 24.75 333 SER B N 1
ATOM 4062 C CA . SER B 1 120 ? 29.643 36.666 73.277 1.00 24.85 333 SER B CA 1
ATOM 4063 C C . SER B 1 120 ? 28.565 37.525 72.624 1.00 25.99 333 SER B C 1
ATOM 4064 O O . SER B 1 120 ? 28.555 37.717 71.412 1.00 30.30 333 SER B O 1
ATOM 4072 N N . SER B 1 121 ? 27.654 38.044 73.437 1.00 24.43 334 SER B N 1
ATOM 4073 C CA . SER B 1 121 ? 26.522 38.795 72.909 1.00 24.98 334 SER B CA 1
ATOM 4074 C C . SER B 1 121 ? 26.162 39.954 73.826 1.00 24.91 334 SER B C 1
ATOM 4075 O O . SER B 1 121 ? 25.468 39.771 74.821 1.00 24.82 334 SER B O 1
ATOM 4083 N N . PRO B 1 122 ? 26.627 41.168 73.495 1.00 25.47 335 PRO B N 1
ATOM 4084 C CA . PRO B 1 122 ? 26.277 42.337 74.300 1.00 27.85 335 PRO B CA 1
ATOM 4085 C C . PRO B 1 122 ? 24.768 42.592 74.423 1.00 27.77 335 PRO B C 1
ATOM 408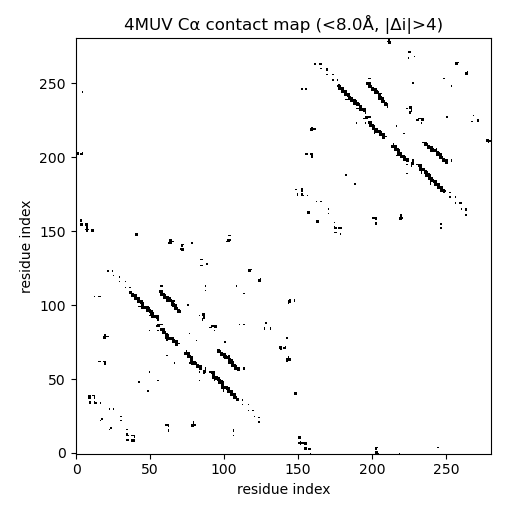6 O O . PRO B 1 122 ? 24.327 42.964 75.530 1.00 27.11 335 PRO B O 1
ATOM 4097 N N . GLU B 1 123 ? 23.992 42.408 73.349 1.00 27.10 336 GLU B N 1
ATOM 4098 C CA . GLU B 1 123 ? 22.549 42.645 73.427 1.00 26.55 336 GLU B CA 1
ATOM 4099 C C . GLU B 1 123 ? 21.962 41.744 74.497 1.00 23.27 336 GLU B C 1
ATOM 4100 O O . GLU B 1 123 ? 21.167 42.200 75.341 1.00 20.76 336 GLU B O 1
ATOM 4112 N N . ILE B 1 124 ? 22.351 40.471 74.476 1.00 22.08 337 ILE B N 1
ATOM 4113 C CA . ILE B 1 124 ? 21.825 39.502 75.446 1.00 20.86 337 ILE B CA 1
ATOM 4114 C C . ILE B 1 124 ? 22.348 39.789 76.857 1.00 20.16 337 ILE B C 1
ATOM 4115 O O . ILE B 1 124 ? 21.599 39.683 77.808 1.00 18.11 337 ILE B O 1
ATOM 4131 N N . ALA B 1 125 ? 23.619 40.154 77.000 1.00 20.62 338 ALA B N 1
ATOM 4132 C CA . ALA B 1 125 ? 24.141 40.478 78.320 1.00 19.92 338 ALA B CA 1
ATOM 4133 C C . ALA B 1 125 ? 23.314 41.615 78.938 1.00 18.73 338 ALA B C 1
ATOM 4134 O O . ALA B 1 125 ? 23.011 41.607 80.133 1.00 18.36 338 ALA B O 1
ATOM 4141 N N . GLU B 1 126 ? 22.929 42.583 78.116 1.00 19.26 339 GLU B N 1
ATOM 4142 C CA A GLU B 1 126 ? 22.148 43.720 78.602 0.47 20.34 339 GLU B CA 1
ATOM 4143 C CA B GLU B 1 126 ? 22.152 43.723 78.589 0.53 20.14 339 GLU B CA 1
ATOM 4144 C C . GLU B 1 126 ? 20.736 43.310 79.004 1.00 18.37 339 GLU B C 1
ATOM 4145 O O . GLU B 1 126 ? 20.202 43.797 79.995 1.00 16.94 339 GLU B O 1
ATOM 4166 N N . ILE B 1 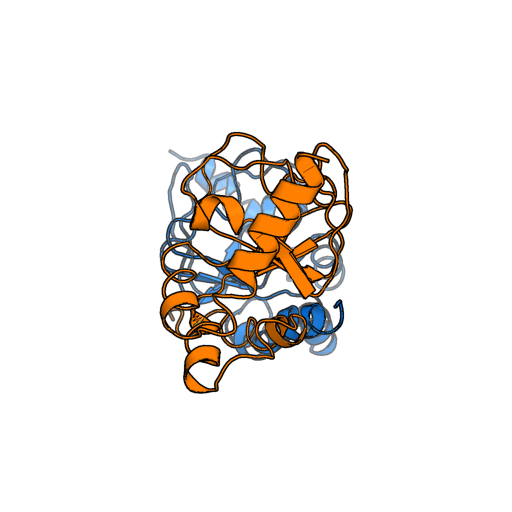127 ? 20.124 42.416 78.238 1.00 16.38 340 ILE B N 1
ATOM 4167 C CA . ILE B 1 127 ? 18.803 41.904 78.602 1.00 14.79 340 ILE B CA 1
ATOM 4168 C C . ILE B 1 127 ? 18.861 41.246 79.981 1.00 13.39 340 ILE B C 1
ATOM 4169 O O . ILE B 1 127 ? 18.010 41.496 80.818 1.00 13.35 340 ILE B O 1
ATOM 4185 N N . PHE B 1 128 ? 19.878 40.428 80.233 1.00 13.39 341 PHE B N 1
ATOM 4186 C CA . PHE B 1 128 ? 19.976 39.766 81.533 1.00 13.76 341 PHE B CA 1
ATOM 4187 C C . PHE B 1 128 ? 20.242 40.772 82.642 1.00 14.31 341 PHE B C 1
ATOM 4188 O O . PHE B 1 128 ? 19.630 40.699 83.690 1.00 13.50 341 PHE B O 1
ATOM 4205 N N . ARG B 1 129 ? 21.159 41.699 82.399 1.00 15.60 342 ARG B N 1
ATOM 4206 C CA . ARG B 1 129 ? 21.496 42.729 83.386 1.00 16.46 342 ARG B CA 1
ATOM 4207 C C . ARG B 1 129 ? 20.270 43.525 83.792 1.00 14.88 342 ARG B C 1
ATOM 4208 O O . ARG B 1 129 ? 19.992 43.719 84.979 1.00 13.77 342 ARG B O 1
ATOM 4229 N N . LYS B 1 130 ? 19.535 43.995 82.806 1.00 13.82 343 LYS B N 1
ATOM 4230 C CA . LYS B 1 130 ? 18.376 44.832 83.046 1.00 13.41 343 LYS B CA 1
ATOM 4231 C C . LYS B 1 130 ? 17.257 44.049 83.729 1.00 11.52 343 LYS B C 1
ATOM 4232 O O . LYS B 1 130 ? 16.596 44.548 84.633 1.00 10.60 343 LYS B O 1
ATOM 4251 N N . THR B 1 131 ? 17.034 42.824 83.271 1.00 10.31 344 THR B N 1
ATOM 4252 C CA . THR B 1 131 ? 15.992 41.998 83.868 1.00 9.60 344 THR B CA 1
ATOM 4253 C C . THR B 1 131 ? 16.261 41.724 85.336 1.00 9.37 344 THR B C 1
ATOM 4254 O O . THR B 1 131 ? 15.339 41.782 86.171 1.00 9.59 344 THR B O 1
ATOM 4265 N N . ALA B 1 132 ? 17.510 41.412 85.665 1.00 9.69 345 ALA B N 1
ATOM 4266 C CA . ALA B 1 132 ? 17.872 41.187 87.064 1.00 9.69 345 ALA B CA 1
ATOM 4267 C C . ALA B 1 132 ? 17.591 42.429 87.911 1.00 9.13 345 ALA B C 1
ATOM 4268 O O . ALA B 1 132 ? 17.047 42.320 89.009 1.00 10.47 345 ALA B O 1
ATOM 4275 N N . LEU B 1 133 ? 17.945 43.600 87.390 1.00 8.63 346 LEU B N 1
ATOM 4276 C CA . LEU B 1 133 ? 17.691 44.839 88.118 1.00 10.14 346 LEU B CA 1
ATOM 4277 C C . LEU B 1 133 ? 16.190 45.114 88.253 1.00 9.50 346 LEU B C 1
ATOM 4278 O O . LEU B 1 133 ? 15.729 45.543 89.322 1.00 9.38 346 LEU B O 1
ATOM 4294 N N . GLU B 1 134 ? 15.433 44.871 87.189 1.00 9.06 347 GLU B N 1
ATOM 4295 C CA . GLU B 1 134 ? 13.990 45.071 87.242 1.00 9.98 347 GLU B CA 1
ATOM 4296 C C . GLU B 1 134 ? 13.354 44.211 88.323 1.00 9.65 347 GLU B C 1
ATOM 4297 O O . GLU B 1 134 ? 12.407 44.626 88.991 1.00 10.52 347 GLU B O 1
ATOM 4309 N N . ARG B 1 135 ? 13.830 42.976 88.449 1.00 8.80 348 ARG B N 1
ATOM 4310 C CA . ARG B 1 135 ? 13.272 42.039 89.433 1.00 9.55 348 ARG B CA 1
ATOM 4311 C C . ARG B 1 135 ? 13.633 42.461 90.846 1.00 9.77 348 ARG B C 1
ATOM 4312 O O . ARG B 1 135 ? 12.809 42.385 91.739 1.00 11.03 348 ARG B O 1
ATOM 4333 N N . ARG B 1 136 ? 14.832 42.972 91.038 1.00 9.53 349 ARG B N 1
ATOM 4334 C CA . ARG B 1 136 ? 15.168 43.548 92.316 1.00 11.44 349 ARG B CA 1
ATOM 4335 C C . ARG B 1 136 ? 14.287 44.767 92.603 1.00 11.90 349 ARG B C 1
ATOM 4336 O O . ARG B 1 136 ? 13.849 45.002 93.732 1.00 13.65 349 ARG B O 1
ATOM 4357 N N . GLY B 1 137 ? 14.031 45.568 91.583 1.00 10.92 350 GLY B N 1
ATOM 4358 C CA . GLY B 1 137 ? 13.163 46.708 91.763 1.00 12.25 350 GLY B CA 1
ATOM 4359 C C . GLY B 1 137 ? 11.750 46.314 92.117 1.00 13.35 350 GLY B C 1
ATOM 4360 O O . GLY B 1 137 ? 11.105 46.953 92.967 1.00 16.24 350 GLY B O 1
ATOM 4364 N N . ALA B 1 138 ? 11.251 45.261 91.485 1.00 12.46 351 ALA B N 1
ATOM 4365 C CA . ALA B 1 138 ? 9.932 44.727 91.816 1.00 16.01 351 ALA B CA 1
ATOM 4366 C C . ALA B 1 138 ? 9.886 44.296 93.275 1.00 18.46 351 ALA B C 1
ATOM 4367 O O . ALA B 1 138 ? 8.894 44.538 93.951 1.00 22.57 351 ALA B O 1
ATOM 4374 N N . ASP B 1 139 ? 10.954 43.696 93.779 1.00 16.57 352 ASP B N 1
ATOM 4375 C CA . ASP B 1 139 ? 11.018 43.301 95.192 1.00 19.23 352 ASP B CA 1
ATOM 4376 C C . ASP B 1 139 ? 10.961 44.501 96.128 1.00 24.26 352 ASP B C 1
ATOM 4377 O O . ASP B 1 139 ? 10.134 44.505 97.039 1.00 27.54 352 ASP B O 1
ATOM 4386 N N . ALA B 1 140 ? 11.909 45.436 95.937 1.00 23.59 353 ALA B N 1
ATOM 4387 C CA . ALA B 1 140 ? 12.086 46.620 96.799 1.00 24.38 353 ALA B CA 1
ATOM 4388 C C . ALA B 1 140 ? 10.932 47.585 96.708 1.00 25.31 353 ALA B C 1
ATOM 4389 O O . ALA B 1 140 ? 10.980 48.656 97.289 1.00 26.87 353 ALA B O 1
ATOM 4396 N N . SER B 1 141 ? 9.874 47.204 96.005 1.00 24.90 354 SER B N 1
ATOM 4397 C CA . SER B 1 141 ? 8.752 48.099 95.747 1.00 29.58 354 SER B CA 1
ATOM 4398 C C . SER B 1 141 ? 7.906 48.428 96.968 1.00 33.22 354 SER B C 1
ATOM 4399 O O . SER B 1 141 ? 7.968 47.755 97.998 1.00 36.91 354 SER B O 1
#